Protein AF-A0A1V5X7K7-F1 (afdb_monomer_lite)

Sequence (269 aa):
MFRKKSALVSVLIILVFAMSTMAVFAEDEKPELIVTLNSDGSSSMMFVAKLDPEEIDSTIAYYNQLFFAENYTVEKSEDGSSMVITNNFPVDKGYNVDLTVLGGGEESFVSFEELFVNRYGFKNTTFNAEERPAGTEYFKITIITPVRASKSNADTQEDGGKKHTWVISSGRKNIMTLSFKTYNMVPLISALFGIVLLAVLIYLIATDKKKNKDYSYVSDESLSEDEEITEEPQDEEIEEMIEQLDFEVDSSNGESDSGDEDEDNQEEE

Radius of gyration: 35.33 Å; chains: 1; bounding box: 87×65×126 Å

Structure (mmCIF, N/CA/C/O backbone):
data_AF-A0A1V5X7K7-F1
#
_entry.id   AF-A0A1V5X7K7-F1
#
loop_
_atom_site.group_PDB
_atom_site.id
_atom_site.type_symbol
_atom_site.label_atom_id
_atom_site.label_alt_id
_atom_site.label_comp_id
_atom_site.label_asym_id
_atom_site.label_entity_id
_atom_site.label_seq_id
_atom_site.pdbx_PDB_ins_code
_atom_site.Cartn_x
_atom_site.Cartn_y
_atom_site.Cartn_z
_atom_site.occupancy
_atom_site.B_iso_or_equiv
_atom_site.auth_seq_id
_atom_site.auth_comp_id
_atom_site.auth_asym_id
_atom_site.auth_atom_id
_atom_site.pdbx_PDB_model_num
ATOM 1 N N . MET A 1 1 ? -43.149 -8.928 50.992 1.00 52.66 1 MET A N 1
ATOM 2 C CA . MET A 1 1 ? -41.892 -9.200 50.250 1.00 52.66 1 MET A CA 1
ATOM 3 C C . MET A 1 1 ? -42.035 -9.205 48.718 1.00 52.66 1 MET A C 1
ATOM 5 O O . MET A 1 1 ? -41.021 -9.126 48.043 1.00 52.66 1 MET A O 1
ATOM 9 N N . PHE A 1 2 ? -43.250 -9.225 48.147 1.00 49.31 2 PHE A N 1
ATOM 10 C CA . PHE A 1 2 ? -43.460 -9.328 46.689 1.00 49.31 2 PHE A CA 1
ATOM 11 C C . PHE A 1 2 ? -43.331 -8.020 45.880 1.00 49.31 2 PHE A C 1
ATOM 13 O O . PHE A 1 2 ? -43.144 -8.076 44.673 1.00 49.31 2 PHE A O 1
ATOM 20 N N . ARG A 1 3 ? -43.352 -6.837 46.512 1.00 48.34 3 ARG A N 1
ATOM 21 C CA . ARG A 1 3 ? -43.307 -5.544 45.792 1.00 48.34 3 ARG A CA 1
ATOM 22 C C . ARG A 1 3 ? -41.915 -5.111 45.305 1.00 48.34 3 ARG A C 1
ATOM 24 O O . ARG A 1 3 ? -41.829 -4.268 44.428 1.00 48.34 3 ARG A O 1
ATOM 31 N N . LYS A 1 4 ? -40.828 -5.688 45.834 1.00 48.62 4 LYS A N 1
ATOM 32 C CA . LYS A 1 4 ? -39.454 -5.356 45.397 1.00 48.62 4 LYS A CA 1
ATOM 33 C C . LYS A 1 4 ? -38.987 -6.172 44.185 1.00 48.62 4 LYS A C 1
ATOM 35 O O . LYS A 1 4 ? -38.052 -5.760 43.514 1.00 48.62 4 LYS A O 1
ATOM 40 N N . LYS A 1 5 ? -39.643 -7.302 43.886 1.00 51.00 5 LYS A N 1
ATOM 41 C CA . LYS A 1 5 ? -39.272 -8.163 42.753 1.00 51.00 5 LYS A CA 1
ATOM 42 C C . LYS A 1 5 ? -39.858 -7.697 41.412 1.00 51.00 5 LYS A C 1
ATOM 44 O O . LYS A 1 5 ? -39.261 -7.996 40.390 1.00 51.00 5 LYS A O 1
ATOM 49 N N . SER A 1 6 ? -40.957 -6.929 41.392 1.00 54.22 6 SER A N 1
ATOM 50 C CA . SER A 1 6 ? -41.532 -6.443 40.121 1.00 54.22 6 SER A CA 1
ATOM 51 C C . SER A 1 6 ? -40.767 -5.256 39.527 1.00 54.22 6 SER A C 1
ATOM 53 O O . SER A 1 6 ? -40.648 -5.165 38.313 1.00 54.22 6 SER A O 1
ATOM 55 N N . ALA A 1 7 ? -40.187 -4.386 40.363 1.00 56.16 7 ALA A N 1
ATOM 56 C CA . ALA A 1 7 ? -39.395 -3.248 39.891 1.00 56.16 7 ALA A CA 1
ATOM 57 C C . ALA A 1 7 ? -38.127 -3.694 39.145 1.00 56.16 7 ALA A C 1
ATOM 59 O O . ALA A 1 7 ? -37.775 -3.116 38.125 1.00 56.16 7 ALA A O 1
ATOM 60 N N . LEU A 1 8 ? -37.486 -4.768 39.614 1.00 54.16 8 LEU A N 1
ATOM 61 C CA . LEU A 1 8 ? -36.267 -5.299 39.003 1.00 54.16 8 LEU A CA 1
ATOM 62 C C . LEU A 1 8 ? -36.549 -5.945 37.635 1.00 54.16 8 LEU A C 1
ATOM 64 O O . LEU A 1 8 ? -35.746 -5.812 36.721 1.00 54.16 8 LEU A O 1
ATOM 68 N N . VAL A 1 9 ? -37.726 -6.559 37.466 1.00 61.69 9 VAL A N 1
ATOM 69 C CA . VAL A 1 9 ? -38.169 -7.131 36.182 1.00 61.69 9 VAL A CA 1
ATOM 70 C C . VAL A 1 9 ? -38.563 -6.036 35.183 1.00 61.69 9 VAL A C 1
ATOM 72 O O . VAL A 1 9 ? -38.197 -6.132 34.018 1.00 61.69 9 VAL A O 1
ATOM 75 N N . SER A 1 10 ? -39.233 -4.960 35.615 1.00 56.78 10 SER A N 1
ATOM 76 C CA . SER A 1 10 ? -39.553 -3.833 34.721 1.00 56.78 10 SER A CA 1
ATOM 77 C C . SER A 1 10 ? -38.314 -3.058 34.267 1.00 56.78 10 SER A C 1
ATOM 79 O O . SER A 1 10 ? -38.261 -2.660 33.109 1.00 56.78 10 SER A O 1
ATOM 81 N N . VAL A 1 11 ? -37.305 -2.886 35.130 1.00 58.41 11 VAL A N 1
ATOM 82 C CA . VAL A 1 11 ? -36.024 -2.280 34.724 1.00 58.41 11 VAL A CA 1
ATOM 83 C C . VAL A 1 11 ? -35.307 -3.174 33.714 1.00 58.41 11 VAL A C 1
ATOM 85 O O . VAL A 1 11 ? -34.831 -2.666 32.708 1.00 58.41 11 VAL A O 1
ATOM 88 N N . LEU A 1 12 ? -35.305 -4.497 33.916 1.00 52.91 12 LEU A N 1
ATOM 89 C CA . LEU A 1 12 ? -34.689 -5.432 32.973 1.00 52.91 12 LEU A CA 1
ATOM 90 C C . LEU A 1 12 ? -35.383 -5.413 31.599 1.00 52.91 12 LEU A C 1
ATOM 92 O O . LEU A 1 12 ? -34.708 -5.424 30.579 1.00 52.91 12 LEU A O 1
ATOM 96 N N . ILE A 1 13 ? -36.718 -5.327 31.560 1.00 59.66 13 ILE A N 1
ATOM 97 C CA . ILE A 1 13 ? -37.481 -5.262 30.301 1.00 59.66 13 ILE A CA 1
ATOM 98 C C . ILE A 1 13 ? -37.230 -3.939 29.571 1.00 59.66 13 ILE A C 1
ATOM 100 O O . ILE A 1 13 ? -37.069 -3.956 28.357 1.00 59.66 13 ILE A O 1
ATOM 104 N N . ILE A 1 14 ? -37.135 -2.812 30.285 1.00 55.91 14 ILE A N 1
ATOM 105 C CA . ILE A 1 14 ? -36.796 -1.513 29.679 1.00 55.91 14 ILE A CA 1
ATOM 106 C C . ILE A 1 14 ? -35.350 -1.511 29.159 1.00 55.91 14 ILE A C 1
ATOM 108 O O . ILE A 1 14 ? -35.091 -0.933 28.112 1.00 55.91 14 ILE A O 1
ATOM 112 N N . LEU A 1 15 ? -34.426 -2.202 29.834 1.00 51.84 15 LEU A N 1
ATOM 113 C CA . LEU A 1 15 ? -33.019 -2.297 29.429 1.00 51.84 15 LEU A CA 1
ATOM 114 C C . LEU A 1 15 ? -32.833 -3.214 28.206 1.00 51.84 15 LEU A C 1
ATOM 116 O O . LEU A 1 15 ? -32.073 -2.882 27.302 1.00 51.84 15 LEU A O 1
ATOM 120 N N . VAL A 1 16 ? -33.603 -4.305 28.122 1.00 53.66 16 VAL A N 1
ATOM 121 C CA . VAL A 1 16 ? -33.667 -5.161 26.924 1.00 53.66 16 VAL A CA 1
ATOM 122 C C . VAL A 1 16 ? -34.351 -4.432 25.762 1.00 53.66 16 VAL A C 1
ATOM 124 O O . VAL A 1 16 ? -33.894 -4.547 24.628 1.00 53.66 16 VAL A O 1
ATOM 127 N N . PHE A 1 17 ? -35.386 -3.621 26.022 1.00 51.03 17 PHE A N 1
ATOM 128 C CA . PHE A 1 17 ? -36.026 -2.825 24.970 1.00 51.03 17 PHE A CA 1
ATOM 129 C C . PHE A 1 17 ? -35.117 -1.695 24.464 1.00 51.03 17 PHE A C 1
ATOM 131 O O . PHE A 1 17 ? -35.021 -1.508 23.255 1.00 51.03 17 PHE A O 1
ATOM 138 N N . ALA A 1 18 ? -34.383 -1.017 25.356 1.00 47.44 18 ALA A N 1
ATOM 139 C CA . ALA A 1 18 ? -33.429 0.037 25.001 1.00 47.44 18 ALA A CA 1
ATOM 140 C C . ALA A 1 18 ? -32.250 -0.484 24.160 1.00 47.44 18 ALA A C 1
ATOM 142 O O . ALA A 1 18 ? -31.812 0.211 23.248 1.00 47.44 18 ALA A O 1
ATOM 143 N N . MET A 1 19 ? -31.795 -1.722 24.396 1.00 47.91 19 MET A N 1
ATOM 144 C CA . MET A 1 19 ? -30.786 -2.368 23.544 1.00 47.91 19 MET A CA 1
ATOM 145 C C . MET A 1 19 ? -31.354 -2.910 22.222 1.00 47.91 19 MET A C 1
ATOM 147 O O . MET A 1 19 ? -30.598 -3.125 21.282 1.00 47.91 19 MET A O 1
ATOM 151 N N . SER A 1 20 ? -32.673 -3.109 22.112 1.00 41.31 20 SER A N 1
ATOM 152 C CA . SER A 1 20 ? -33.310 -3.610 20.880 1.00 41.31 20 SER A CA 1
ATOM 153 C C . SER A 1 20 ? -33.739 -2.518 19.890 1.00 41.31 20 SER A C 1
ATOM 155 O O . SER A 1 20 ? -34.038 -2.829 18.741 1.00 41.31 20 SER A O 1
ATOM 157 N N . THR A 1 21 ? -33.768 -1.243 20.303 1.00 41.53 21 THR A N 1
ATOM 158 C CA . THR A 1 21 ? -34.260 -0.127 19.467 1.00 41.53 21 THR A CA 1
ATOM 159 C C . THR A 1 21 ? -33.184 0.840 18.966 1.00 41.53 21 THR A C 1
ATOM 161 O O . THR A 1 21 ? -33.529 1.820 18.315 1.00 41.53 21 THR A O 1
ATOM 164 N N . MET A 1 22 ? -31.895 0.569 19.191 1.00 42.38 22 MET A N 1
ATOM 165 C CA . MET A 1 22 ? -30.797 1.325 18.558 1.00 42.38 22 MET A CA 1
ATOM 166 C C . MET A 1 22 ? -30.332 0.724 17.221 1.00 42.38 22 MET A C 1
ATOM 168 O O . MET A 1 22 ? -29.218 0.959 16.780 1.00 42.38 22 MET A O 1
ATOM 172 N N . ALA A 1 23 ? -31.205 0.000 16.519 1.00 39.41 23 ALA A N 1
ATOM 173 C CA . ALA A 1 23 ? -31.039 -0.239 15.086 1.00 39.41 23 ALA A CA 1
ATOM 174 C C . ALA A 1 23 ? -31.649 0.939 14.303 1.00 39.41 23 ALA A C 1
ATOM 176 O O . ALA A 1 23 ? -32.618 0.788 13.557 1.00 39.41 23 ALA A O 1
ATOM 177 N N . VAL A 1 24 ? -31.129 2.146 14.537 1.00 39.16 24 VAL A N 1
ATOM 178 C CA . VAL A 1 24 ? -31.356 3.274 13.631 1.00 39.16 24 VAL A CA 1
ATOM 179 C C . VAL A 1 24 ? -30.349 3.098 12.507 1.00 39.16 24 VAL A C 1
ATOM 181 O O . VAL A 1 24 ? -29.149 3.182 12.729 1.00 39.16 24 VAL A O 1
ATOM 184 N N . PHE A 1 25 ? -30.863 2.790 11.319 1.00 41.12 25 PHE A N 1
ATOM 185 C CA . PHE A 1 25 ? -30.122 2.678 10.069 1.00 41.12 25 PHE A CA 1
ATOM 186 C C . PHE A 1 25 ? -29.412 4.003 9.742 1.00 41.12 25 PHE A C 1
ATOM 188 O O . PHE A 1 25 ? -29.930 4.830 8.995 1.00 41.12 25 PHE A O 1
ATOM 195 N N . ALA A 1 26 ? -28.230 4.211 10.309 1.00 39.28 26 ALA A N 1
ATOM 196 C CA . ALA A 1 26 ? -27.148 4.838 9.575 1.00 39.28 26 ALA A CA 1
ATOM 197 C C . ALA A 1 26 ? -26.496 3.721 8.753 1.00 39.28 26 ALA A C 1
ATOM 199 O O . ALA A 1 26 ? -26.334 2.610 9.260 1.00 39.28 26 ALA A O 1
ATOM 200 N N . GLU A 1 27 ? -26.162 3.973 7.487 1.00 46.59 27 GLU A N 1
ATOM 201 C CA . GLU A 1 27 ? -25.153 3.148 6.823 1.00 46.59 27 GLU A CA 1
ATOM 202 C C . GLU A 1 27 ? -23.922 3.174 7.727 1.00 46.59 27 GLU A C 1
ATOM 204 O O . GLU A 1 27 ? -23.306 4.217 7.951 1.00 46.59 27 GLU A O 1
ATOM 209 N N . ASP A 1 28 ? -23.686 2.041 8.376 1.00 58.09 28 ASP A N 1
ATOM 210 C CA . ASP A 1 28 ? -22.674 1.882 9.399 1.00 58.09 28 ASP A CA 1
ATOM 211 C C . ASP A 1 28 ? -21.336 1.804 8.665 1.00 58.09 28 ASP A C 1
ATOM 213 O O . ASP A 1 28 ? -20.884 0.722 8.279 1.00 58.09 28 ASP A O 1
ATOM 217 N N . GLU A 1 29 ? -20.793 2.979 8.338 1.00 74.56 29 GLU A N 1
ATOM 218 C CA . GLU A 1 29 ? -19.510 3.142 7.662 1.00 74.56 29 GLU A CA 1
ATOM 219 C C . GLU A 1 29 ? -18.454 2.393 8.466 1.00 74.56 29 GLU A C 1
ATOM 221 O O . GLU A 1 29 ? -18.061 2.789 9.565 1.00 74.56 29 GLU A O 1
ATOM 226 N N . LYS A 1 30 ? -18.050 1.242 7.926 1.00 86.69 30 LYS A N 1
ATOM 227 C CA . LYS A 1 30 ? -17.056 0.385 8.555 1.00 86.69 30 LYS A CA 1
ATOM 228 C C . LYS A 1 30 ? -15.714 1.104 8.585 1.00 86.69 30 LYS A C 1
ATOM 230 O O . LYS A 1 30 ? -15.438 1.882 7.671 1.00 86.69 30 LYS A O 1
ATOM 235 N N . PRO A 1 31 ? -14.872 0.822 9.592 1.00 90.69 31 PRO A N 1
ATOM 236 C CA . PRO A 1 31 ? -13.541 1.395 9.637 1.00 90.69 31 PRO A CA 1
ATOM 237 C C . PRO A 1 31 ? -12.791 1.152 8.326 1.00 90.69 31 PRO A C 1
ATOM 239 O O . PRO A 1 31 ? -12.925 0.090 7.707 1.00 90.69 31 PRO A O 1
ATOM 242 N N . GLU A 1 32 ? -11.997 2.126 7.910 1.00 93.38 32 GLU A N 1
ATOM 243 C CA . GLU A 1 32 ? -11.207 2.046 6.689 1.00 93.38 32 GLU A CA 1
ATOM 244 C C . GLU A 1 32 ? -9.750 2.381 6.988 1.00 93.38 32 GLU A C 1
ATOM 246 O O . GLU A 1 32 ? -9.441 3.392 7.615 1.00 93.38 32 GLU A O 1
ATOM 251 N N . LEU A 1 33 ? -8.847 1.524 6.521 1.00 93.75 33 LEU A N 1
ATOM 252 C CA . LEU A 1 33 ? -7.421 1.791 6.466 1.00 93.75 33 LEU A CA 1
ATOM 253 C C . LEU A 1 33 ? -7.041 2.151 5.033 1.00 93.75 33 LEU A C 1
ATOM 255 O O . LEU A 1 33 ? -7.191 1.333 4.132 1.00 93.75 33 LEU A O 1
ATOM 259 N N . ILE A 1 34 ? -6.487 3.337 4.834 1.00 95.44 34 ILE A N 1
ATOM 260 C CA . ILE A 1 34 ? -5.986 3.818 3.552 1.00 95.44 34 ILE A CA 1
ATOM 261 C C . ILE A 1 34 ? -4.467 3.913 3.644 1.00 95.44 34 ILE A C 1
ATOM 263 O O . ILE A 1 34 ? -3.931 4.634 4.482 1.00 95.44 34 ILE A O 1
ATOM 267 N N . VAL A 1 35 ? -3.767 3.206 2.765 1.00 94.75 35 VAL A N 1
ATOM 268 C CA . VAL A 1 35 ? -2.311 3.269 2.629 1.00 94.75 35 VAL A CA 1
ATOM 269 C C . VAL A 1 35 ? -1.969 3.829 1.259 1.00 94.75 35 VAL A C 1
ATOM 271 O O . VAL A 1 35 ? -2.413 3.301 0.243 1.00 94.75 35 VAL A O 1
ATOM 274 N N . THR A 1 36 ? -1.160 4.881 1.214 1.00 95.69 36 THR A N 1
ATOM 275 C CA . THR A 1 36 ? -0.667 5.469 -0.034 1.00 95.69 36 THR A CA 1
ATOM 276 C C . THR A 1 36 ? 0.817 5.186 -0.180 1.00 95.69 36 THR A C 1
ATOM 278 O O . THR A 1 36 ? 1.611 5.516 0.696 1.00 95.69 36 THR A O 1
ATOM 281 N N . LEU A 1 37 ? 1.191 4.569 -1.295 1.00 94.44 37 LEU A N 1
ATOM 282 C CA . LEU A 1 37 ? 2.570 4.289 -1.672 1.00 94.44 37 LEU A CA 1
ATOM 283 C C . LEU A 1 37 ? 3.023 5.359 -2.673 1.00 94.44 37 LEU A C 1
ATOM 285 O O . LEU A 1 37 ? 2.481 5.463 -3.777 1.00 94.44 37 LEU A O 1
ATOM 289 N N . ASN A 1 38 ? 4.008 6.167 -2.293 1.00 92.50 38 ASN A N 1
ATOM 290 C CA . ASN A 1 38 ? 4.463 7.312 -3.081 1.00 92.50 38 ASN A CA 1
ATOM 291 C C . ASN A 1 38 ? 5.601 6.934 -4.030 1.00 92.50 38 ASN A C 1
ATOM 293 O O . ASN A 1 38 ? 6.428 6.091 -3.719 1.00 92.50 38 ASN A O 1
ATOM 297 N N . SER A 1 39 ? 5.724 7.607 -5.174 1.00 88.81 39 SER A N 1
ATOM 298 C CA . SER A 1 39 ? 6.752 7.279 -6.180 1.00 88.81 39 SER A CA 1
ATOM 299 C C . SER A 1 39 ? 8.203 7.400 -5.697 1.00 88.81 39 SER A C 1
ATOM 301 O O . SER A 1 39 ? 9.100 6.874 -6.352 1.00 88.81 39 SER A O 1
ATOM 303 N N . ASP A 1 40 ? 8.442 8.118 -4.599 1.00 86.62 40 ASP A N 1
ATOM 304 C CA . ASP A 1 40 ? 9.761 8.289 -3.984 1.00 86.62 40 ASP A CA 1
ATOM 305 C C . ASP A 1 40 ? 10.161 7.130 -3.055 1.00 86.62 40 ASP A C 1
ATOM 307 O O . ASP A 1 40 ? 11.284 7.124 -2.563 1.00 86.62 40 ASP A O 1
ATOM 311 N N . GLY A 1 41 ? 9.279 6.146 -2.843 1.00 85.19 41 GLY A N 1
ATOM 312 C CA . GLY A 1 41 ? 9.510 5.007 -1.956 1.00 85.19 41 GLY A CA 1
ATOM 313 C C . GLY A 1 41 ? 9.002 5.200 -0.527 1.00 85.19 41 GLY A C 1
ATOM 314 O O . GLY A 1 41 ? 9.136 4.276 0.270 1.00 85.19 41 GLY A O 1
ATOM 315 N N . SER A 1 42 ? 8.418 6.356 -0.194 1.00 90.56 42 SER A N 1
ATOM 316 C CA . SER A 1 42 ? 7.732 6.567 1.087 1.00 90.56 42 SER A CA 1
ATOM 317 C C . SER A 1 42 ? 6.328 5.954 1.080 1.00 90.56 42 SER A C 1
ATOM 319 O O . SER A 1 42 ? 5.735 5.714 0.020 1.00 90.56 42 SER A O 1
ATOM 321 N N . SER A 1 43 ? 5.762 5.729 2.265 1.00 92.50 43 SER A N 1
ATOM 322 C CA . SER A 1 43 ? 4.344 5.396 2.408 1.00 92.50 43 SER A CA 1
ATOM 323 C C . SER A 1 43 ? 3.668 6.252 3.470 1.00 92.50 43 SER A C 1
ATOM 325 O O . SER A 1 43 ? 4.289 6.691 4.433 1.00 92.50 43 SER A O 1
ATOM 327 N N . SER A 1 44 ? 2.379 6.509 3.295 1.00 92.81 44 SER A N 1
ATOM 328 C CA . SER A 1 44 ? 1.537 7.123 4.316 1.00 92.81 44 SER A CA 1
ATOM 329 C C . SER A 1 44 ? 0.355 6.222 4.620 1.00 92.81 44 SER A C 1
ATOM 331 O O . SER A 1 44 ? -0.119 5.474 3.765 1.00 92.81 44 SER A O 1
ATOM 333 N N . MET A 1 45 ? -0.105 6.279 5.860 1.00 93.81 45 MET A N 1
ATOM 334 C CA . MET A 1 45 ? -1.209 5.487 6.368 1.00 93.81 45 MET A CA 1
ATOM 335 C C . MET A 1 45 ? -2.215 6.413 7.041 1.00 93.81 45 MET A C 1
ATOM 337 O O . MET A 1 45 ? -1.834 7.338 7.758 1.00 93.81 45 MET A O 1
ATOM 341 N N . MET A 1 46 ? -3.493 6.162 6.788 1.00 94.62 46 MET A N 1
ATOM 342 C CA . MET A 1 46 ? -4.618 6.851 7.395 1.00 94.62 46 MET A CA 1
ATOM 343 C C . MET A 1 46 ? -5.695 5.828 7.733 1.00 94.62 46 MET A C 1
ATOM 345 O O . MET A 1 46 ? -6.269 5.206 6.846 1.00 94.62 46 MET A O 1
ATOM 349 N N . PHE A 1 47 ? -5.979 5.658 9.013 1.00 93.94 47 PHE A N 1
ATOM 350 C CA . PHE A 1 47 ? -7.093 4.866 9.499 1.00 93.94 47 PHE A CA 1
ATOM 351 C C . PHE A 1 47 ? -8.225 5.789 9.938 1.00 93.94 47 PHE A C 1
ATOM 353 O O . PHE A 1 47 ? -7.999 6.724 10.706 1.00 93.94 47 PHE A O 1
ATOM 360 N N . VAL A 1 48 ? -9.435 5.516 9.466 1.00 92.69 48 VAL A N 1
ATOM 361 C CA . VAL A 1 48 ? -10.643 6.277 9.778 1.00 92.69 48 VAL A CA 1
ATOM 362 C C . VAL A 1 48 ? -11.653 5.338 10.419 1.00 92.69 48 VAL A C 1
ATOM 364 O O . VAL A 1 48 ? -11.998 4.301 9.853 1.00 92.69 48 VAL A O 1
ATOM 367 N N . ALA A 1 49 ? -12.138 5.705 11.602 1.00 91.75 49 ALA A N 1
ATOM 368 C CA . ALA A 1 49 ? -13.194 4.980 12.294 1.00 91.75 49 ALA A CA 1
ATOM 369 C C . ALA A 1 49 ? -14.248 5.953 12.811 1.00 91.75 49 ALA A C 1
ATOM 371 O O . ALA A 1 49 ? -13.940 6.875 13.569 1.00 91.75 49 ALA A O 1
ATOM 372 N N . LYS A 1 50 ? -15.501 5.716 12.429 1.00 90.56 50 LYS A N 1
ATOM 373 C CA . LYS A 1 50 ? -16.651 6.418 12.988 1.00 90.56 50 LYS A CA 1
ATOM 374 C C . LYS A 1 50 ? -16.862 5.961 14.426 1.00 90.56 50 LYS A C 1
ATOM 376 O O . LYS A 1 50 ? -16.845 4.760 14.694 1.00 90.56 50 LYS A O 1
ATOM 381 N N . LEU A 1 51 ? -17.022 6.908 15.343 1.00 87.81 51 LEU A N 1
ATOM 382 C CA . LEU A 1 51 ? -17.188 6.623 16.766 1.00 87.81 51 LEU A CA 1
ATOM 383 C C . LEU A 1 51 ? -18.399 7.363 17.315 1.00 87.81 51 LEU A C 1
ATOM 385 O O . LEU A 1 51 ? -18.793 8.412 16.802 1.00 87.81 51 LEU A O 1
ATOM 389 N N . ASP A 1 52 ? -18.949 6.838 18.405 1.00 87.12 52 ASP A N 1
ATOM 390 C CA . ASP A 1 52 ? -19.998 7.534 19.129 1.00 87.12 52 ASP A CA 1
ATOM 391 C C . ASP A 1 52 ? -19.463 8.871 19.679 1.00 87.12 52 ASP A C 1
ATOM 393 O O . ASP A 1 52 ? -18.380 8.910 20.279 1.00 87.12 52 ASP A O 1
ATOM 397 N N . PRO A 1 53 ? -20.208 9.985 19.527 1.00 84.38 53 PRO A N 1
ATOM 398 C CA . PRO A 1 53 ? -19.753 11.304 19.971 1.00 84.38 53 PRO A CA 1
ATOM 399 C C . PRO A 1 53 ? -19.426 11.385 21.467 1.00 84.38 53 PRO A C 1
ATOM 401 O O . PRO A 1 53 ? -18.656 12.249 21.881 1.00 84.38 53 PRO A O 1
ATOM 404 N N . GLU A 1 54 ? -20.013 10.505 22.280 1.00 86.75 54 GLU A N 1
ATOM 405 C CA . GLU A 1 54 ? -19.765 10.428 23.723 1.00 86.75 54 GLU A CA 1
ATOM 406 C C . GLU A 1 54 ? -18.433 9.732 24.060 1.00 86.75 54 GLU A C 1
ATOM 408 O O . GLU A 1 54 ? -17.853 9.992 25.115 1.00 86.75 54 GLU A O 1
ATOM 413 N N . GLU A 1 55 ? -17.920 8.885 23.163 1.00 88.38 55 GLU A N 1
ATOM 414 C CA . GLU A 1 55 ? -16.736 8.041 23.388 1.00 88.38 55 GLU A CA 1
ATOM 415 C C . GLU A 1 55 ? -15.511 8.476 22.572 1.00 88.38 55 GLU A C 1
ATOM 417 O O . GLU A 1 55 ? -14.390 8.032 22.827 1.00 88.38 55 GLU A O 1
ATOM 422 N N . ILE A 1 56 ? -15.691 9.353 21.586 1.00 89.75 56 ILE A N 1
ATOM 423 C CA . ILE A 1 56 ? -14.617 9.743 20.669 1.00 89.75 56 ILE A CA 1
ATOM 424 C C . ILE A 1 56 ? -13.421 10.389 21.386 1.00 89.75 56 ILE A C 1
ATOM 426 O O . ILE A 1 56 ? -12.279 10.036 21.106 1.00 89.75 56 ILE A O 1
ATOM 430 N N . ASP A 1 57 ? -13.652 11.280 22.357 1.00 91.69 57 ASP A N 1
ATOM 431 C CA . ASP A 1 57 ? -12.562 11.987 23.045 1.00 91.69 57 ASP A CA 1
ATOM 432 C C . ASP A 1 57 ? -11.775 11.050 23.975 1.00 91.69 57 ASP A C 1
ATOM 434 O O . ASP A 1 57 ? -10.547 11.137 24.062 1.00 91.69 57 ASP A O 1
ATOM 438 N N . SER A 1 58 ? -12.461 10.118 24.647 1.00 91.50 58 SER A N 1
ATOM 439 C CA . SER A 1 58 ? -11.807 9.113 25.493 1.00 91.50 58 SER A CA 1
ATOM 440 C C . SER A 1 58 ? -11.030 8.092 24.657 1.00 91.50 58 SER A C 1
ATOM 442 O O . SER A 1 58 ? -9.920 7.713 25.035 1.00 91.50 58 SER A O 1
ATOM 444 N N . THR A 1 59 ? -11.560 7.709 23.494 1.00 89.94 59 THR A N 1
ATOM 445 C CA . THR A 1 59 ? -10.904 6.794 22.550 1.00 89.94 59 THR A CA 1
ATOM 446 C C . THR A 1 59 ? -9.658 7.425 21.927 1.00 89.94 59 THR A C 1
ATOM 448 O O . THR A 1 59 ? -8.593 6.807 21.919 1.00 89.94 59 THR A O 1
ATOM 451 N N . ILE A 1 60 ? -9.740 8.687 21.494 1.00 92.06 60 ILE A N 1
ATOM 452 C CA . ILE A 1 60 ? -8.586 9.454 20.998 1.00 92.06 60 ILE A CA 1
ATOM 453 C C . ILE A 1 60 ? -7.501 9.558 22.073 1.00 92.06 60 ILE A C 1
ATOM 455 O O . ILE A 1 60 ? -6.320 9.367 21.780 1.00 92.06 60 ILE A O 1
ATOM 459 N N . ALA A 1 61 ? -7.874 9.843 23.325 1.00 90.94 61 ALA A N 1
ATOM 460 C CA . ALA A 1 61 ? -6.915 9.916 24.424 1.00 90.94 61 ALA A CA 1
ATOM 461 C C . ALA A 1 61 ? -6.218 8.568 24.675 1.00 90.94 61 ALA A C 1
ATOM 463 O O . ALA A 1 61 ? -5.012 8.540 24.922 1.00 90.94 61 ALA A O 1
ATOM 464 N N . TYR A 1 62 ? -6.956 7.458 24.577 1.00 90.06 62 TYR A N 1
ATOM 465 C CA . TYR A 1 62 ? -6.403 6.110 24.697 1.00 90.06 62 TYR A CA 1
ATOM 466 C C . TYR A 1 62 ? -5.386 5.801 23.587 1.00 90.06 62 TYR A C 1
ATOM 468 O O . TYR A 1 62 ? -4.254 5.422 23.887 1.00 90.06 62 TYR A O 1
ATOM 476 N N . TYR A 1 63 ? -5.740 6.019 22.317 1.00 89.31 63 TYR A N 1
ATOM 477 C CA . TYR A 1 63 ? -4.833 5.741 21.197 1.00 89.31 63 TYR A CA 1
ATOM 478 C C . TYR A 1 63 ? -3.621 6.679 21.158 1.00 89.31 63 TYR A C 1
ATOM 480 O O . TYR A 1 63 ? -2.521 6.234 20.838 1.00 89.31 63 TYR A O 1
ATOM 488 N N . ASN A 1 64 ? -3.775 7.942 21.566 1.00 89.50 64 ASN A N 1
ATOM 489 C CA . ASN A 1 64 ? -2.637 8.849 21.740 1.00 89.50 64 ASN A CA 1
ATOM 490 C C . ASN A 1 64 ? -1.638 8.341 22.790 1.00 89.50 64 ASN A C 1
ATOM 492 O O . ASN A 1 64 ? -0.434 8.522 22.627 1.00 89.50 64 ASN A O 1
ATOM 496 N N . GLN A 1 65 ? -2.109 7.699 23.866 1.00 87.69 65 GLN A N 1
ATOM 497 C CA . GLN A 1 65 ? -1.216 7.074 24.847 1.00 87.69 65 GLN A CA 1
ATOM 498 C C . GLN A 1 65 ? -0.549 5.818 24.289 1.00 87.69 65 GLN A C 1
ATOM 500 O O . GLN A 1 65 ? 0.635 5.603 24.541 1.00 87.69 65 GLN A O 1
ATOM 505 N N . LEU A 1 66 ? -1.298 5.007 23.537 1.00 86.25 66 LEU A N 1
ATOM 506 C CA . LEU A 1 66 ? -0.792 3.771 22.947 1.00 86.25 66 LEU A CA 1
ATOM 507 C C . LEU A 1 66 ? 0.338 4.041 21.945 1.00 86.25 66 LEU A C 1
ATOM 509 O O . LEU A 1 66 ? 1.374 3.388 22.010 1.00 86.25 66 LEU A O 1
ATOM 513 N N . PHE A 1 67 ? 0.166 5.035 21.070 1.00 85.88 67 PHE A N 1
ATOM 514 C CA . PHE A 1 67 ? 1.107 5.318 19.983 1.00 85.88 67 PHE A CA 1
ATOM 515 C C . PHE A 1 67 ? 2.073 6.478 20.248 1.00 85.88 67 PHE A C 1
ATOM 517 O O . PHE A 1 67 ? 2.772 6.918 19.335 1.00 85.88 67 PHE A O 1
ATOM 524 N N . PHE A 1 68 ? 2.161 6.961 21.491 1.00 74.19 68 PHE A N 1
ATOM 525 C CA . PHE A 1 68 ? 3.000 8.110 21.859 1.00 74.19 68 PHE A CA 1
ATOM 526 C C . PHE A 1 68 ? 4.470 7.976 21.405 1.00 74.19 68 PHE A C 1
ATOM 528 O O . PHE A 1 68 ? 5.138 8.977 21.156 1.00 74.19 68 PHE A O 1
ATOM 535 N N . ALA A 1 69 ? 4.982 6.747 21.288 1.00 70.06 69 ALA A N 1
ATOM 536 C CA . ALA A 1 69 ? 6.360 6.461 20.893 1.00 70.06 69 ALA A CA 1
ATOM 537 C C . ALA A 1 69 ? 6.556 6.168 19.388 1.00 70.06 69 ALA A C 1
ATOM 539 O O . ALA A 1 69 ? 7.696 6.011 18.956 1.00 70.06 69 ALA A O 1
ATOM 540 N N . GLU A 1 70 ? 5.484 6.084 18.593 1.00 74.31 70 GLU A N 1
ATOM 541 C CA . GLU A 1 70 ? 5.507 5.464 17.254 1.00 74.31 70 GLU A CA 1
ATOM 542 C C . GLU A 1 70 ? 5.206 6.441 16.096 1.00 74.31 70 GLU A C 1
ATOM 544 O O . GLU A 1 70 ? 4.932 6.022 14.974 1.00 74.31 70 GLU A O 1
ATOM 549 N N . ASN A 1 71 ? 5.317 7.755 16.341 1.00 81.75 71 ASN A N 1
ATOM 550 C CA . ASN A 1 71 ? 5.095 8.842 15.364 1.00 81.75 71 ASN A CA 1
ATOM 551 C C . ASN A 1 71 ? 3.690 8.892 14.737 1.00 81.75 71 ASN A C 1
ATOM 553 O O . ASN A 1 71 ? 3.481 9.566 13.728 1.00 81.75 71 ASN A O 1
ATOM 557 N N . TYR A 1 72 ? 2.715 8.231 15.350 1.00 89.44 72 TYR A N 1
ATOM 558 C CA . TYR A 1 72 ? 1.325 8.356 14.946 1.00 89.44 72 TYR A CA 1
ATOM 559 C C . TYR A 1 72 ? 0.726 9.680 15.402 1.00 89.44 72 TYR A C 1
ATOM 561 O O . TYR A 1 72 ? 0.993 10.162 16.503 1.00 89.44 72 TYR A O 1
ATOM 569 N N . THR A 1 73 ? -0.149 10.227 14.569 1.00 92.38 73 THR A N 1
ATOM 570 C CA . THR A 1 73 ? -1.011 11.357 14.914 1.00 92.38 73 THR A CA 1
ATOM 571 C C . THR A 1 73 ? -2.444 10.856 15.017 1.00 92.38 73 THR A C 1
ATOM 573 O O . THR A 1 73 ? -2.949 10.257 14.069 1.00 92.38 73 THR A O 1
ATOM 576 N N . VAL A 1 74 ? -3.089 11.064 16.167 1.00 92.69 74 VAL A N 1
ATOM 577 C CA . VAL A 1 74 ? -4.473 10.639 16.422 1.00 92.69 74 VAL A CA 1
ATOM 578 C C . VAL A 1 74 ? -5.334 11.867 16.676 1.00 92.69 74 VAL A C 1
ATOM 580 O O . VAL A 1 74 ? -5.165 12.560 17.683 1.00 92.69 74 VAL A O 1
ATOM 583 N N . GLU A 1 75 ? -6.276 12.115 15.775 1.00 93.50 75 GLU A N 1
ATOM 584 C CA . GLU A 1 75 ? -7.098 13.319 15.758 1.00 93.50 75 GLU A CA 1
ATOM 585 C C . GLU A 1 75 ? -8.575 12.989 15.532 1.00 93.50 75 GLU A C 1
ATOM 587 O O . GLU A 1 75 ? -8.961 11.882 15.152 1.00 93.50 75 GLU A O 1
ATOM 592 N N . LYS A 1 76 ? -9.420 13.980 15.798 1.00 93.00 76 LYS A N 1
ATOM 593 C CA . LYS A 1 76 ? -10.839 13.962 15.458 1.00 93.00 76 LYS A CA 1
ATOM 594 C C . LYS A 1 76 ? -10.995 14.564 14.059 1.00 93.00 76 LYS A C 1
ATOM 596 O O . LYS A 1 76 ? -10.359 15.573 13.761 1.00 93.00 76 LYS A O 1
ATOM 601 N N . SER A 1 77 ? -11.830 13.963 13.218 1.00 91.31 77 SER A N 1
ATOM 602 C CA . SER A 1 77 ? -12.172 14.501 11.899 1.00 91.31 77 SER A CA 1
ATOM 603 C C . SER A 1 77 ? -12.789 15.901 12.005 1.00 91.31 77 SER A C 1
ATOM 605 O O . SER A 1 77 ? -13.344 16.275 13.039 1.00 91.31 77 SER A O 1
ATOM 607 N N . GLU A 1 78 ? -12.725 16.685 10.926 1.00 87.38 78 GLU A N 1
ATOM 608 C CA . GLU A 1 78 ? -13.223 18.072 10.915 1.00 87.38 78 GLU A CA 1
ATOM 609 C C . GLU A 1 78 ? -14.713 18.192 11.275 1.00 87.38 78 GLU A C 1
ATOM 611 O O . GLU A 1 78 ? -15.134 19.164 11.900 1.00 87.38 78 GLU A O 1
ATOM 616 N N . ASP A 1 79 ? -15.513 17.189 10.910 1.00 84.62 79 ASP A N 1
ATOM 617 C CA . ASP A 1 79 ? -16.944 17.101 11.219 1.00 84.62 79 ASP A CA 1
ATOM 618 C C . ASP A 1 79 ? -17.235 16.596 12.646 1.00 84.62 79 ASP A C 1
ATOM 620 O O . ASP A 1 79 ? -18.383 16.602 13.092 1.00 84.62 79 ASP A O 1
ATOM 624 N N . GLY A 1 80 ? -16.204 16.167 13.377 1.00 83.81 80 GLY A N 1
ATOM 625 C CA . GLY A 1 80 ? -16.293 15.688 14.748 1.00 83.81 80 GLY A CA 1
ATOM 626 C C . GLY A 1 80 ? -16.842 14.274 14.927 1.00 83.81 80 GLY A C 1
ATOM 627 O O . GLY A 1 80 ? -17.010 13.859 16.076 1.00 83.81 80 GLY A O 1
ATOM 628 N N . SER A 1 81 ? -17.133 13.553 13.839 1.00 87.00 81 SER A N 1
ATOM 629 C CA . SER A 1 81 ? -17.856 12.271 13.869 1.00 87.00 81 SER A CA 1
ATOM 630 C C . SER A 1 81 ? -16.954 11.034 13.856 1.00 87.00 81 SER A C 1
ATOM 632 O O . SER A 1 81 ? -17.407 9.925 14.143 1.00 87.00 81 SER A O 1
ATOM 634 N N . SER A 1 82 ? -15.679 11.210 13.511 1.00 91.75 82 SER A N 1
ATOM 635 C CA . SER A 1 82 ? -14.745 10.115 13.276 1.00 91.75 82 SER A CA 1
ATOM 636 C C . SER A 1 82 ? -13.400 10.380 13.938 1.00 91.75 82 SER A C 1
ATOM 638 O O . SER A 1 82 ? -12.951 11.517 14.084 1.00 91.75 82 SER A O 1
ATOM 640 N N . MET A 1 83 ? -12.736 9.307 14.339 1.00 93.38 83 MET A N 1
ATOM 641 C CA . MET A 1 83 ? -11.332 9.327 14.713 1.00 93.38 83 MET A CA 1
ATOM 642 C C . MET A 1 83 ? -10.486 9.036 13.477 1.00 93.38 83 MET A C 1
ATOM 644 O O . MET A 1 83 ? -10.790 8.120 12.710 1.00 93.38 83 MET A O 1
ATOM 648 N N . VAL A 1 84 ? -9.410 9.800 13.319 1.00 94.19 84 VAL A N 1
ATOM 649 C CA . VAL A 1 84 ? -8.433 9.655 12.245 1.00 94.19 84 VAL A CA 1
ATOM 650 C C . VAL A 1 84 ? -7.063 9.405 12.865 1.00 94.19 84 VAL A C 1
ATOM 652 O O . VAL A 1 84 ? -6.579 10.196 13.673 1.00 94.19 84 VAL A O 1
ATOM 655 N N . ILE A 1 85 ? -6.436 8.293 12.494 1.00 94.12 85 ILE A N 1
ATOM 656 C CA . ILE A 1 85 ? -5.076 7.937 12.899 1.00 94.12 85 ILE A CA 1
ATOM 657 C C . ILE A 1 85 ? -4.200 7.993 11.655 1.00 94.12 85 ILE A C 1
ATOM 659 O O . ILE A 1 85 ? -4.504 7.326 10.671 1.00 94.12 85 ILE A O 1
ATOM 663 N N . THR A 1 86 ? -3.117 8.762 11.686 1.00 94.00 86 THR A N 1
ATOM 664 C CA . THR A 1 86 ? -2.191 8.880 10.555 1.00 94.00 86 THR A CA 1
ATOM 665 C C . THR A 1 86 ? -0.759 8.561 10.949 1.00 94.00 86 THR A C 1
ATOM 667 O O . THR A 1 86 ? -0.342 8.811 12.080 1.00 94.00 86 THR A O 1
ATOM 670 N N . ASN A 1 87 ? 0.002 8.019 10.000 1.00 92.38 87 ASN A N 1
ATOM 671 C CA . ASN A 1 87 ? 1.446 7.844 10.111 1.00 92.38 87 ASN A CA 1
ATOM 672 C C . ASN A 1 87 ? 2.106 8.014 8.738 1.00 92.38 87 ASN A C 1
ATOM 674 O O . ASN A 1 87 ? 1.503 7.708 7.708 1.00 92.38 87 ASN A O 1
ATOM 678 N N . ASN A 1 88 ? 3.346 8.495 8.722 1.00 90.81 88 ASN A N 1
ATOM 679 C CA . ASN A 1 88 ? 4.145 8.658 7.513 1.00 90.81 88 ASN A CA 1
ATOM 680 C C . ASN A 1 88 ? 5.469 7.910 7.674 1.00 90.81 88 ASN A C 1
ATOM 682 O O . ASN A 1 88 ? 6.270 8.211 8.560 1.00 90.81 88 ASN A O 1
ATOM 686 N N . PHE A 1 89 ? 5.712 6.962 6.778 1.00 88.75 89 PHE A N 1
ATOM 687 C CA . PHE A 1 89 ? 6.911 6.144 6.743 1.00 88.75 89 PHE A CA 1
ATOM 688 C C . PHE A 1 89 ? 7.907 6.736 5.741 1.00 88.75 89 PHE A C 1
ATOM 690 O O . PHE A 1 89 ? 7.586 6.881 4.556 1.00 88.75 89 PHE A O 1
ATOM 697 N N . PRO A 1 90 ? 9.114 7.102 6.197 1.00 87.06 90 PRO A N 1
ATOM 698 C CA . PRO A 1 90 ? 10.124 7.686 5.330 1.00 87.06 90 PRO A CA 1
ATOM 699 C C . PRO A 1 90 ? 10.711 6.655 4.351 1.00 87.06 90 PRO A C 1
ATOM 701 O O . PRO A 1 90 ? 10.631 5.444 4.554 1.00 87.06 90 PRO A O 1
ATOM 704 N N . VAL A 1 91 ? 11.315 7.167 3.272 1.00 84.31 91 VAL A N 1
ATOM 705 C CA . VAL A 1 91 ? 11.834 6.388 2.130 1.00 84.31 91 VAL A CA 1
ATOM 706 C C . VAL A 1 91 ? 12.856 5.320 2.534 1.00 84.31 91 VAL A C 1
ATOM 708 O O . VAL A 1 91 ? 12.929 4.266 1.909 1.00 84.31 91 VAL A O 1
ATOM 711 N N . ASP A 1 92 ? 13.650 5.566 3.576 1.00 78.44 92 ASP A N 1
ATOM 712 C CA . ASP A 1 92 ? 14.703 4.662 4.056 1.00 78.44 92 ASP A CA 1
ATOM 713 C C . ASP A 1 92 ? 14.171 3.310 4.545 1.00 78.44 92 ASP A C 1
ATOM 715 O O . ASP A 1 92 ? 14.922 2.335 4.578 1.00 78.44 92 ASP A O 1
ATOM 719 N N . LYS A 1 93 ? 12.878 3.229 4.869 1.00 68.31 93 LYS A N 1
ATOM 720 C CA . LYS A 1 93 ? 12.210 1.976 5.233 1.00 68.31 93 LYS A CA 1
ATOM 721 C C . LYS A 1 93 ? 11.582 1.244 4.042 1.00 68.31 93 LYS A C 1
ATOM 723 O O . LYS A 1 93 ? 11.094 0.128 4.215 1.00 68.31 93 LYS A O 1
ATOM 728 N N . GLY A 1 94 ? 11.579 1.849 2.853 1.00 80.69 94 GLY A N 1
ATOM 729 C CA . GLY A 1 94 ? 10.823 1.370 1.697 1.00 80.69 94 GLY A CA 1
ATOM 730 C C . GLY A 1 94 ? 9.306 1.409 1.918 1.00 80.69 94 GLY A C 1
ATOM 731 O O . GLY A 1 94 ? 8.805 1.994 2.880 1.00 80.69 94 GLY A O 1
ATOM 732 N N . TYR A 1 95 ? 8.557 0.761 1.022 1.00 87.69 95 TYR A N 1
ATOM 733 C CA . TYR A 1 95 ? 7.104 0.675 1.158 1.00 87.69 95 TYR A CA 1
ATOM 734 C C . TYR A 1 95 ? 6.715 -0.246 2.314 1.00 87.69 95 TYR A C 1
ATOM 736 O O . TYR A 1 95 ? 6.960 -1.453 2.262 1.00 87.69 95 TYR A O 1
ATOM 744 N N . ASN A 1 96 ? 6.035 0.320 3.308 1.00 86.69 96 ASN A N 1
ATOM 745 C CA . ASN A 1 96 ? 5.458 -0.418 4.427 1.00 86.69 96 ASN A CA 1
ATOM 746 C C . ASN A 1 96 ? 3.947 -0.206 4.485 1.00 86.69 96 ASN A C 1
ATOM 748 O O . ASN A 1 96 ? 3.447 0.896 4.227 1.00 86.69 96 ASN A O 1
ATOM 752 N N . VAL A 1 97 ? 3.235 -1.277 4.824 1.00 85.31 97 VAL A N 1
ATOM 753 C CA . VAL A 1 97 ? 1.826 -1.266 5.211 1.00 85.31 97 VAL A CA 1
ATOM 754 C C . VAL A 1 97 ? 1.785 -1.614 6.684 1.00 85.31 97 VAL A C 1
ATOM 756 O O . VAL A 1 97 ? 2.073 -2.740 7.073 1.00 85.31 97 VAL A O 1
ATOM 759 N N . ASP A 1 98 ? 1.425 -0.644 7.508 1.00 85.62 98 ASP A N 1
ATOM 760 C CA . ASP A 1 98 ? 1.268 -0.877 8.932 1.00 85.62 98 ASP A CA 1
ATOM 761 C C . ASP A 1 98 ? -0.204 -1.187 9.240 1.00 85.62 98 ASP A C 1
ATOM 763 O O . ASP A 1 98 ? -1.106 -0.409 8.934 1.00 85.62 98 ASP A O 1
ATOM 767 N N . LEU A 1 99 ? -0.456 -2.378 9.779 1.00 82.25 99 LEU A N 1
ATOM 768 C CA . LEU A 1 99 ? -1.762 -2.874 10.210 1.00 82.25 99 LEU A CA 1
ATOM 769 C C . LEU A 1 99 ? -1.856 -2.921 11.743 1.00 82.25 99 LEU A C 1
ATOM 771 O O . LEU A 1 99 ? -2.785 -3.527 12.283 1.00 82.25 99 LEU A O 1
ATOM 775 N N . THR A 1 100 ? -0.916 -2.316 12.474 1.00 84.19 100 THR A N 1
ATOM 776 C CA . THR A 1 100 ? -0.843 -2.355 13.946 1.00 84.19 100 THR A CA 1
ATOM 777 C C . THR A 1 100 ? -2.098 -1.786 14.597 1.00 84.19 100 THR A C 1
ATOM 779 O O . THR A 1 100 ? -2.605 -2.371 15.552 1.00 84.19 100 THR A O 1
ATOM 782 N N . VAL A 1 101 ? -2.684 -0.731 14.020 1.00 83.06 101 VAL A N 1
ATOM 783 C CA . VAL A 1 101 ? -3.971 -0.154 14.464 1.00 83.06 101 VAL A CA 1
ATOM 784 C C . VAL A 1 101 ? -5.113 -1.187 14.438 1.00 83.06 101 VAL A C 1
ATOM 786 O O . VAL A 1 101 ? -6.065 -1.093 15.207 1.00 83.06 101 VAL A O 1
ATOM 789 N N . LEU A 1 102 ? -4.994 -2.215 13.597 1.00 79.62 102 LEU A N 1
ATOM 790 C CA . LEU A 1 102 ? -5.951 -3.313 13.447 1.00 79.62 102 LEU A CA 1
ATOM 791 C C . LEU A 1 102 ? -5.494 -4.606 14.148 1.00 79.62 102 LEU A C 1
ATOM 793 O O . LEU A 1 102 ? -6.157 -5.636 14.028 1.00 79.62 102 LEU A O 1
ATOM 797 N N . GLY A 1 103 ? -4.357 -4.577 14.851 1.00 76.88 103 GLY A N 1
ATOM 798 C CA . GLY A 1 103 ? -3.736 -5.746 15.479 1.00 76.88 103 GLY A CA 1
ATOM 799 C C . GLY A 1 103 ? -3.019 -6.692 14.507 1.00 76.88 103 GLY A C 1
ATOM 800 O O . GLY A 1 103 ? -2.702 -7.814 14.892 1.00 76.88 103 GLY A O 1
ATOM 801 N N . GLY A 1 104 ? -2.779 -6.266 13.260 1.00 74.75 104 GLY A N 1
ATOM 802 C CA . GLY A 1 104 ? -2.107 -7.065 12.227 1.00 74.75 104 GLY A CA 1
ATOM 803 C C . GLY A 1 104 ? -0.579 -6.928 12.192 1.00 74.75 104 GLY A C 1
ATOM 804 O O . GLY A 1 104 ? 0.076 -7.783 11.608 1.00 74.75 104 GLY A O 1
ATOM 805 N N . GLY A 1 105 ? -0.017 -5.897 12.833 1.00 82.00 105 GLY A N 1
ATOM 806 C CA . GLY A 1 105 ? 1.420 -5.590 12.803 1.00 82.00 105 GLY A CA 1
ATOM 807 C C . GLY A 1 105 ? 1.876 -4.876 11.524 1.00 82.00 105 GLY A C 1
ATOM 808 O O . GLY A 1 105 ? 1.057 -4.517 10.682 1.00 82.00 105 GLY A O 1
ATOM 809 N N . GLU A 1 106 ? 3.183 -4.652 11.385 1.00 85.50 106 GLU A N 1
ATOM 810 C CA . GLU A 1 106 ? 3.789 -4.006 10.212 1.00 85.50 106 GLU A CA 1
ATOM 811 C C . GLU A 1 106 ? 4.191 -5.039 9.149 1.00 85.50 106 GLU A C 1
ATOM 813 O O . GLU A 1 106 ? 4.829 -6.049 9.448 1.00 85.50 106 GLU A O 1
ATOM 818 N N . GLU A 1 107 ? 3.835 -4.767 7.895 1.00 84.19 107 GLU A N 1
ATOM 819 C CA . GLU A 1 107 ? 4.116 -5.604 6.732 1.00 84.19 107 GLU A CA 1
ATOM 820 C C . GLU A 1 107 ? 4.925 -4.806 5.701 1.00 84.19 107 GLU A C 1
ATOM 822 O O . GLU A 1 107 ? 4.434 -3.866 5.065 1.00 84.19 107 GLU A O 1
ATOM 827 N N . SER A 1 108 ? 6.185 -5.193 5.515 1.00 85.19 108 SER A N 1
ATOM 828 C CA . SER A 1 108 ? 7.081 -4.576 4.535 1.00 85.19 108 SER A CA 1
ATOM 829 C C . SER A 1 108 ? 6.914 -5.199 3.151 1.00 85.19 108 SER A C 1
ATOM 831 O O . SER A 1 108 ? 6.852 -6.422 2.996 1.00 85.19 108 SER A O 1
ATOM 833 N N . PHE A 1 109 ? 6.913 -4.371 2.106 1.00 86.31 109 PHE A N 1
ATOM 834 C CA . PHE A 1 109 ? 6.959 -4.875 0.736 1.00 86.31 109 PHE A CA 1
ATOM 835 C C . PHE A 1 109 ? 8.322 -5.498 0.448 1.00 86.31 109 PHE A C 1
ATOM 837 O O . PHE A 1 109 ? 9.368 -4.920 0.741 1.00 86.31 109 PHE A O 1
ATOM 844 N N . VAL A 1 110 ? 8.315 -6.639 -0.238 1.00 85.56 110 VAL A N 1
ATOM 845 C CA . VAL A 1 110 ? 9.537 -7.192 -0.818 1.00 85.56 110 VAL A CA 1
ATOM 846 C C . VAL A 1 110 ? 9.874 -6.386 -2.069 1.00 85.56 110 VAL A C 1
ATOM 848 O O . VAL A 1 110 ? 9.042 -6.266 -2.976 1.00 85.56 110 VAL A O 1
ATOM 851 N N . SER A 1 111 ? 11.091 -5.843 -2.125 1.00 86.56 111 SER A N 1
ATOM 852 C CA . SER A 1 111 ? 11.631 -5.165 -3.301 1.00 86.56 111 SER A CA 1
ATOM 853 C C . SER A 1 111 ? 12.604 -6.068 -4.065 1.00 86.56 111 SER A C 1
ATOM 855 O O . SER A 1 111 ? 13.434 -6.770 -3.491 1.00 86.56 111 SER A O 1
ATOM 857 N N . PHE A 1 112 ? 12.498 -6.040 -5.391 1.00 86.00 112 PHE A N 1
ATOM 858 C CA . PHE A 1 112 ? 13.481 -6.606 -6.310 1.00 86.00 112 PHE A CA 1
ATOM 859 C C . PHE A 1 112 ? 13.958 -5.487 -7.225 1.00 86.00 112 PHE A C 1
ATOM 861 O O . PHE A 1 112 ? 13.222 -5.048 -8.112 1.00 86.00 112 PHE A O 1
ATOM 868 N N . GLU A 1 113 ? 15.169 -5.007 -6.971 1.00 85.00 113 GLU A N 1
ATOM 869 C CA . GLU A 1 113 ? 15.774 -3.905 -7.712 1.00 85.00 113 GLU A CA 1
ATOM 870 C C . GLU A 1 113 ? 16.550 -4.448 -8.915 1.00 85.00 113 GLU A C 1
ATOM 872 O O . GLU A 1 113 ? 17.520 -5.193 -8.771 1.00 85.00 113 GLU A O 1
ATOM 877 N N . GLU A 1 114 ? 16.115 -4.082 -10.119 1.00 87.19 114 GLU A N 1
ATOM 878 C CA . GLU A 1 114 ? 16.830 -4.343 -11.367 1.00 87.19 114 GLU A CA 1
ATOM 879 C C . GLU A 1 114 ? 17.274 -3.004 -11.979 1.00 87.19 114 GLU A C 1
ATOM 881 O O . GLU A 1 114 ? 16.721 -1.944 -11.686 1.00 87.19 114 GLU A O 1
ATOM 886 N N . LEU A 1 115 ? 18.252 -3.035 -12.891 1.00 84.56 115 LEU A N 1
ATOM 887 C CA . LEU A 1 115 ? 18.812 -1.820 -13.503 1.00 84.56 115 LEU A CA 1
ATOM 888 C C . LEU A 1 115 ? 17.742 -0.878 -14.072 1.00 84.56 115 LEU A C 1
ATOM 890 O O . LEU A 1 115 ? 17.842 0.325 -13.888 1.00 84.56 115 LEU A O 1
ATOM 894 N N . PHE A 1 116 ? 16.708 -1.401 -14.730 1.00 88.44 116 PHE A N 1
ATOM 895 C CA . PHE A 1 116 ? 15.678 -0.578 -15.378 1.00 88.44 116 PHE A CA 1
ATOM 896 C C . PHE A 1 116 ? 14.323 -0.608 -14.675 1.00 88.44 116 PHE A C 1
ATOM 898 O O . PHE A 1 116 ? 13.479 0.242 -14.955 1.00 88.44 116 PHE A O 1
ATOM 905 N N . VAL A 1 117 ? 14.092 -1.584 -13.797 1.00 89.06 117 VAL A N 1
ATOM 906 C CA . VAL A 1 117 ? 12.777 -1.854 -13.216 1.00 89.06 117 VAL A CA 1
ATOM 907 C C . VAL A 1 117 ? 12.938 -2.278 -11.766 1.00 89.06 117 VAL A C 1
ATOM 909 O O . VAL A 1 117 ? 13.673 -3.213 -11.478 1.00 89.06 117 VAL A O 1
ATOM 912 N N . ASN A 1 118 ? 12.175 -1.666 -10.868 1.00 89.00 118 ASN A N 1
ATOM 913 C CA . ASN A 1 118 ? 12.013 -2.165 -9.510 1.00 89.00 118 ASN A CA 1
ATOM 914 C C . ASN A 1 118 ? 10.649 -2.834 -9.392 1.00 89.00 118 ASN A C 1
ATOM 916 O O . ASN A 1 118 ? 9.625 -2.276 -9.798 1.00 89.00 118 ASN A O 1
ATOM 920 N N . ARG A 1 119 ? 10.619 -4.047 -8.845 1.00 90.88 119 ARG A N 1
ATOM 921 C CA . ARG A 1 119 ? 9.372 -4.763 -8.562 1.00 90.88 119 ARG A CA 1
ATOM 922 C C . ARG A 1 119 ? 9.112 -4.714 -7.071 1.00 90.88 119 ARG A C 1
ATOM 924 O O . ARG A 1 119 ? 10.002 -5.026 -6.288 1.00 90.88 119 ARG A O 1
ATOM 931 N N . TYR A 1 120 ? 7.883 -4.387 -6.709 1.00 91.56 120 TYR A N 1
ATOM 932 C CA . TYR A 1 120 ? 7.428 -4.363 -5.329 1.00 91.56 120 TYR A CA 1
ATOM 933 C C . TYR A 1 120 ? 6.239 -5.299 -5.184 1.00 91.56 120 TYR A C 1
ATOM 935 O O . TYR A 1 120 ? 5.410 -5.419 -6.095 1.00 91.56 120 TYR A O 1
ATOM 943 N N . GLY A 1 121 ? 6.141 -5.966 -4.042 1.00 88.75 121 GLY A N 1
ATOM 944 C CA . GLY A 1 121 ? 4.921 -6.664 -3.677 1.00 88.75 121 GLY A CA 1
ATOM 945 C C . GLY A 1 121 ? 5.025 -7.450 -2.386 1.00 88.75 121 GLY A C 1
ATOM 946 O O . GLY A 1 121 ? 6.110 -7.696 -1.864 1.00 88.75 121 GLY A O 1
ATOM 947 N N . PHE A 1 122 ? 3.871 -7.906 -1.926 1.00 86.88 122 PHE A N 1
ATOM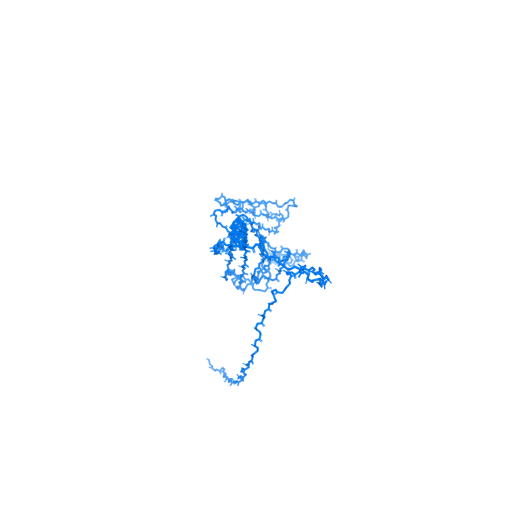 948 C CA . PHE A 1 122 ? 3.754 -8.947 -0.919 1.00 86.88 122 PHE A CA 1
ATOM 949 C C . PHE A 1 122 ? 2.863 -10.063 -1.468 1.00 86.88 122 PHE A C 1
ATOM 951 O O . PHE A 1 122 ? 1.911 -9.838 -2.227 1.00 86.88 122 PHE A O 1
ATOM 958 N N . LYS A 1 123 ? 3.208 -11.299 -1.110 1.00 74.69 123 LYS A N 1
ATOM 959 C CA . LYS A 1 123 ? 2.454 -12.494 -1.477 1.00 74.69 123 LYS A CA 1
ATOM 960 C C . LYS A 1 123 ? 1.960 -13.131 -0.187 1.00 74.69 123 LYS A C 1
ATOM 962 O O . LYS A 1 123 ? 2.776 -13.548 0.625 1.00 74.69 123 LYS A O 1
ATOM 967 N N . ASN A 1 124 ? 0.643 -13.258 -0.058 1.00 74.81 124 ASN A N 1
ATOM 968 C CA . ASN A 1 124 ? -0.032 -13.929 1.054 1.00 74.81 124 ASN A CA 1
ATOM 969 C C . ASN A 1 124 ? 0.034 -13.215 2.417 1.00 74.81 124 ASN A C 1
ATOM 971 O O . ASN A 1 124 ? -0.019 -13.889 3.448 1.00 74.81 124 ASN A O 1
ATOM 975 N N . THR A 1 125 ? 0.077 -11.880 2.452 1.00 81.31 125 THR A N 1
ATOM 976 C CA . THR A 1 125 ? -0.191 -11.161 3.707 1.00 81.31 125 THR A CA 1
ATOM 977 C C . THR A 1 125 ? -1.610 -11.505 4.140 1.00 81.31 125 THR A C 1
ATOM 979 O O . THR A 1 125 ? -2.566 -11.289 3.392 1.00 81.31 125 THR A O 1
ATOM 982 N N . THR A 1 126 ? -1.745 -12.144 5.299 1.00 82.69 126 THR A N 1
ATOM 983 C CA . THR A 1 126 ? -3.013 -12.721 5.746 1.00 82.69 126 THR A CA 1
ATOM 984 C C . THR A 1 126 ? -3.488 -11.986 6.981 1.00 82.69 126 THR A C 1
ATOM 986 O O . THR A 1 126 ? -2.870 -12.084 8.036 1.00 82.69 126 THR A O 1
ATOM 989 N N . PHE A 1 127 ? -4.626 -11.309 6.870 1.00 82.56 127 PHE A N 1
ATOM 990 C CA . PHE A 1 127 ? -5.315 -10.780 8.035 1.00 82.56 127 PHE A CA 1
ATOM 991 C C . PHE A 1 127 ? -6.217 -11.872 8.617 1.00 82.56 127 PHE A C 1
ATOM 993 O O . PHE A 1 127 ? -7.200 -12.290 7.988 1.00 82.56 127 PHE A O 1
ATOM 1000 N N . ASN A 1 128 ? -5.866 -12.373 9.804 1.00 82.62 128 ASN A N 1
ATOM 1001 C CA . ASN A 1 128 ? -6.648 -13.408 10.468 1.00 82.62 128 ASN A CA 1
ATOM 1002 C C . ASN A 1 128 ? -7.776 -12.786 11.303 1.00 82.62 128 ASN A C 1
ATOM 1004 O O . ASN A 1 128 ? -7.531 -12.217 12.362 1.00 82.62 128 ASN A O 1
ATOM 1008 N N . ALA A 1 129 ? -9.016 -12.931 10.834 1.00 82.75 129 ALA A N 1
ATOM 1009 C CA . ALA A 1 129 ? -10.214 -12.529 11.566 1.00 82.75 129 ALA A CA 1
ATOM 1010 C C . ALA A 1 129 ? -11.073 -13.735 11.994 1.00 82.75 129 ALA A C 1
ATOM 1012 O O . ALA A 1 129 ? -12.260 -13.567 12.265 1.00 82.75 129 ALA A O 1
ATOM 1013 N N . GLU A 1 130 ? -10.505 -14.946 12.047 1.00 84.88 130 GLU A N 1
ATOM 1014 C CA . GLU A 1 130 ? -11.223 -16.191 12.378 1.00 84.88 130 GLU A CA 1
ATOM 1015 C C . GLU A 1 130 ? -11.852 -16.172 13.775 1.00 84.88 130 GLU A C 1
ATOM 1017 O O . GLU A 1 130 ? -12.922 -16.736 13.973 1.00 84.88 130 GLU A O 1
ATOM 1022 N N . GLU A 1 131 ? -11.238 -15.476 14.733 1.00 81.25 131 GLU A N 1
ATOM 1023 C CA . GLU A 1 131 ? -11.744 -15.374 16.109 1.00 81.25 131 GLU A CA 1
ATOM 1024 C C . GLU A 1 131 ? -12.917 -14.384 16.259 1.00 81.25 131 GLU A C 1
ATOM 1026 O O . GLU A 1 131 ? -13.489 -14.241 17.342 1.00 81.25 131 GLU A O 1
ATOM 1031 N N . ARG A 1 132 ? -13.292 -13.676 15.184 1.00 80.56 132 ARG A N 1
ATOM 1032 C CA . ARG A 1 132 ? -14.405 -12.716 15.178 1.00 80.56 132 ARG A CA 1
ATOM 1033 C C . ARG A 1 132 ? -15.713 -13.388 14.727 1.00 80.56 132 ARG A C 1
ATOM 1035 O O . ARG A 1 132 ? -15.664 -14.310 13.914 1.00 80.56 132 ARG A O 1
ATOM 1042 N N . PRO A 1 133 ? -16.890 -12.915 15.188 1.00 79.50 133 PRO A N 1
ATOM 1043 C CA . PRO A 1 133 ? -18.182 -13.470 14.778 1.00 79.50 133 PRO A CA 1
ATOM 1044 C C . PRO A 1 133 ? -18.343 -13.434 13.258 1.00 79.50 133 PRO A C 1
ATOM 1046 O O . PRO A 1 133 ? -18.272 -12.358 12.672 1.00 79.50 133 PRO A O 1
ATOM 1049 N N . ALA A 1 134 ? -18.532 -14.596 12.635 1.00 82.12 134 ALA A N 1
ATOM 1050 C CA . ALA A 1 134 ? -18.544 -14.739 11.184 1.00 82.12 134 ALA A CA 1
ATOM 1051 C C . ALA A 1 134 ? -19.717 -14.012 10.504 1.00 82.12 134 ALA A C 1
ATOM 1053 O O . ALA A 1 134 ? -20.780 -13.820 11.094 1.00 82.12 134 ALA A O 1
ATOM 1054 N N . GLY A 1 135 ? -19.535 -13.697 9.219 1.00 73.25 135 GLY A N 1
ATOM 1055 C CA . GLY A 1 135 ? -20.621 -13.268 8.332 1.00 73.25 135 GLY A CA 1
ATOM 1056 C C . GLY A 1 135 ? -20.841 -11.760 8.250 1.00 73.25 135 GLY A C 1
ATOM 1057 O O . GLY A 1 135 ? -21.859 -11.339 7.704 1.00 73.25 135 GLY A O 1
ATOM 1058 N N . THR A 1 136 ? -19.911 -10.945 8.755 1.00 81.50 136 THR A N 1
ATOM 1059 C CA . THR A 1 136 ? -19.991 -9.485 8.652 1.00 81.50 136 THR A CA 1
ATOM 1060 C C . THR A 1 136 ? -18.738 -8.876 8.030 1.00 81.50 136 THR A C 1
ATOM 1062 O O . THR A 1 136 ? -17.625 -9.401 8.117 1.00 81.50 136 THR A O 1
ATOM 1065 N N . GLU A 1 137 ? -18.940 -7.746 7.358 1.00 86.50 137 GLU A N 1
ATOM 1066 C CA . GLU A 1 137 ? -17.865 -6.867 6.914 1.00 86.50 137 GLU A CA 1
ATOM 1067 C C . GLU A 1 137 ? -17.244 -6.208 8.150 1.00 86.50 137 GLU A C 1
ATOM 1069 O O . GLU A 1 137 ? -17.944 -5.539 8.917 1.00 86.50 137 GLU A O 1
ATOM 1074 N N . TYR A 1 138 ? -15.954 -6.454 8.383 1.00 84.56 138 TYR A N 1
ATOM 1075 C CA . TYR A 1 138 ? -15.275 -6.012 9.597 1.00 84.56 138 TYR A CA 1
ATOM 1076 C C . TYR A 1 138 ? -14.626 -4.638 9.400 1.00 84.56 138 TYR A C 1
ATOM 1078 O O . TYR A 1 138 ? -14.872 -3.734 10.194 1.00 84.56 138 TYR A O 1
ATOM 1086 N N . PHE A 1 139 ? -13.853 -4.462 8.327 1.00 89.50 139 PHE A N 1
ATOM 1087 C CA . PHE A 1 139 ? -13.278 -3.181 7.899 1.00 89.50 139 PHE A CA 1
ATOM 1088 C C . PHE A 1 139 ? -12.792 -3.275 6.445 1.00 89.50 139 PHE A C 1
ATOM 1090 O O . PHE A 1 139 ? -12.797 -4.355 5.843 1.00 89.50 139 PHE A O 1
ATOM 1097 N N . LYS A 1 140 ? -12.353 -2.148 5.885 1.00 93.31 140 LYS A N 1
ATOM 1098 C CA . LYS A 1 140 ? -11.776 -2.067 4.537 1.00 93.31 140 LYS A CA 1
ATOM 1099 C C . LYS A 1 140 ? -10.302 -1.688 4.592 1.00 93.31 140 LYS A C 1
ATOM 1101 O O . LYS A 1 140 ? -9.903 -0.867 5.413 1.00 93.31 140 LYS A O 1
ATOM 1106 N N . ILE A 1 141 ? -9.503 -2.280 3.711 1.00 93.50 141 ILE A N 1
ATOM 1107 C CA . ILE A 1 141 ? -8.119 -1.868 3.461 1.00 93.50 141 ILE A CA 1
ATOM 1108 C C . ILE A 1 141 ? -8.043 -1.370 2.028 1.00 93.50 141 ILE A C 1
ATOM 1110 O O . ILE A 1 141 ? -8.281 -2.135 1.100 1.00 93.50 141 ILE A O 1
ATOM 1114 N N . THR A 1 142 ? -7.662 -0.119 1.844 1.00 95.81 142 THR A N 1
ATOM 1115 C CA . THR A 1 142 ? -7.410 0.492 0.546 1.00 95.81 142 THR A CA 1
ATOM 1116 C C . THR A 1 142 ? -5.917 0.776 0.424 1.00 95.81 142 THR A C 1
ATOM 1118 O O . THR A 1 142 ? -5.363 1.529 1.215 1.00 95.81 142 THR A O 1
ATOM 1121 N N . ILE A 1 143 ? -5.250 0.204 -0.578 1.00 95.38 143 ILE A N 1
ATOM 1122 C CA . ILE A 1 143 ? -3.858 0.520 -0.920 1.00 95.38 143 ILE A CA 1
ATOM 1123 C C . ILE A 1 143 ? -3.837 1.251 -2.261 1.00 95.38 143 ILE A C 1
ATOM 1125 O O . ILE A 1 143 ? -4.335 0.742 -3.266 1.00 95.38 143 ILE A O 1
ATOM 1129 N N . ILE A 1 144 ? -3.241 2.439 -2.275 1.00 96.75 144 ILE A N 1
ATOM 1130 C CA . ILE A 1 144 ? -3.033 3.269 -3.460 1.00 96.75 144 ILE 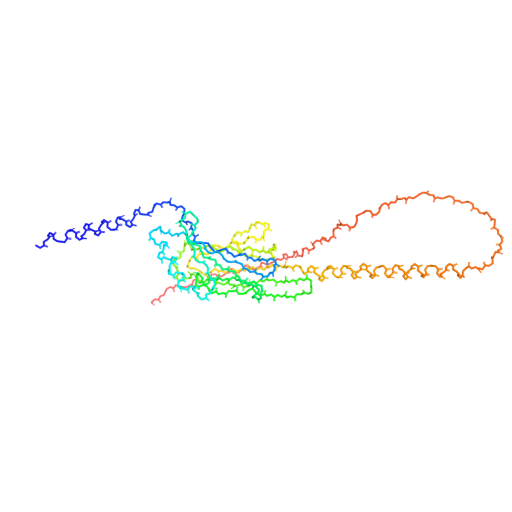A CA 1
ATOM 1131 C C . ILE A 1 144 ? -1.570 3.136 -3.877 1.00 96.75 144 ILE A C 1
ATOM 1133 O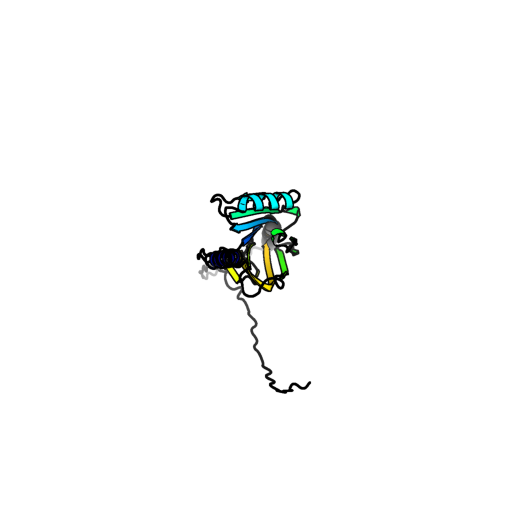 O . ILE A 1 144 ? -0.666 3.507 -3.131 1.00 96.75 144 ILE A O 1
ATOM 1137 N N . THR A 1 145 ? -1.325 2.591 -5.063 1.00 95.88 145 THR A N 1
ATOM 1138 C CA . THR A 1 145 ? 0.012 2.397 -5.629 1.00 95.88 145 THR A CA 1
ATOM 1139 C C . THR A 1 145 ? 0.411 3.574 -6.529 1.00 95.88 145 THR A C 1
ATOM 1141 O O . THR A 1 145 ? -0.446 4.196 -7.161 1.00 95.88 145 THR A O 1
ATOM 1144 N N . PRO A 1 146 ? 1.717 3.870 -6.686 1.00 93.38 146 PRO A N 1
ATOM 1145 C CA . PRO A 1 146 ? 2.158 4.991 -7.528 1.00 93.38 146 PRO A CA 1
ATOM 1146 C C . PRO A 1 146 ? 1.898 4.733 -9.023 1.00 93.38 146 PRO A C 1
ATOM 1148 O O . PRO A 1 146 ? 1.773 5.653 -9.838 1.00 93.38 146 PRO A O 1
ATOM 1151 N N . VAL A 1 147 ? 1.806 3.457 -9.393 1.00 94.75 147 VAL A N 1
ATOM 1152 C CA . VAL A 1 147 ? 1.626 2.946 -10.753 1.00 94.75 147 VAL A CA 1
ATOM 1153 C C . VAL A 1 147 ? 0.631 1.794 -10.736 1.00 94.75 147 VAL A C 1
ATOM 1155 O O . VAL A 1 147 ? 0.421 1.173 -9.696 1.00 94.75 147 VAL A O 1
ATOM 1158 N N . ARG A 1 148 ? 0.039 1.486 -11.892 1.00 95.44 148 ARG A N 1
ATOM 1159 C CA . ARG A 1 148 ? -0.909 0.377 -12.028 1.00 95.44 148 ARG A CA 1
ATOM 1160 C C . ARG A 1 148 ? -0.285 -0.938 -11.551 1.00 95.44 148 ARG A C 1
ATOM 1162 O O . ARG A 1 148 ? 0.829 -1.279 -11.964 1.00 95.44 148 ARG A O 1
ATOM 1169 N N . ALA A 1 149 ? -1.002 -1.690 -10.719 1.00 94.44 149 ALA A N 1
ATOM 1170 C CA . ALA A 1 149 ? -0.513 -2.986 -10.271 1.00 94.44 149 ALA A CA 1
ATOM 1171 C C . ALA A 1 149 ? -0.463 -4.005 -11.416 1.00 94.44 149 ALA A C 1
ATOM 1173 O O . ALA A 1 149 ? -1.353 -4.090 -12.260 1.00 94.44 149 ALA A O 1
ATOM 1174 N N . SER A 1 150 ? 0.592 -4.815 -11.408 1.00 92.94 150 SER A N 1
ATOM 1175 C CA . SER A 1 150 ? 0.743 -5.964 -12.303 1.00 92.94 150 SER A CA 1
ATOM 1176 C C . SER A 1 150 ? -0.052 -7.181 -11.825 1.00 92.94 150 SER A C 1
ATOM 1178 O O . SER A 1 150 ? -0.461 -8.009 -12.634 1.00 92.94 150 SER A O 1
ATOM 1180 N N . LYS A 1 151 ? -0.279 -7.289 -10.511 1.00 94.06 151 LYS A N 1
ATOM 1181 C CA . LYS A 1 151 ? -1.084 -8.338 -9.889 1.00 94.06 151 LYS A CA 1
ATOM 1182 C C . LYS A 1 151 ? -1.765 -7.787 -8.641 1.00 94.06 151 LYS A C 1
ATOM 1184 O O . LYS A 1 151 ? -1.099 -7.182 -7.806 1.00 94.06 151 LYS A O 1
ATOM 1189 N N . SER A 1 152 ? -3.060 -8.036 -8.500 1.00 95.38 152 SER A N 1
ATOM 1190 C CA . SER A 1 152 ? -3.830 -7.741 -7.292 1.00 95.38 152 SER A CA 1
ATOM 1191 C C . SER A 1 152 ? -4.982 -8.735 -7.163 1.00 95.38 152 SER A C 1
ATOM 1193 O O . SER A 1 152 ? -5.538 -9.150 -8.180 1.00 95.38 152 SER A O 1
ATOM 1195 N N . ASN A 1 153 ? -5.319 -9.130 -5.936 1.00 95.50 153 ASN A N 1
ATOM 1196 C CA . ASN A 1 153 ? -6.547 -9.872 -5.628 1.00 95.50 153 ASN A CA 1
ATOM 1197 C C . ASN A 1 153 ? -7.562 -9.022 -4.841 1.00 95.50 153 ASN A C 1
ATOM 1199 O O . ASN A 1 153 ? -8.373 -9.581 -4.110 1.00 95.50 153 ASN A O 1
ATOM 1203 N N . ALA A 1 154 ? -7.467 -7.694 -4.938 1.00 95.94 154 ALA A N 1
ATOM 1204 C CA . ALA A 1 154 ? -8.424 -6.777 -4.329 1.00 95.94 154 ALA A CA 1
ATOM 1205 C C . ALA A 1 154 ? -9.846 -7.009 -4.853 1.00 95.94 154 ALA A C 1
ATOM 1207 O O . ALA A 1 154 ? -10.023 -7.302 -6.039 1.00 95.94 154 ALA A O 1
ATOM 1208 N N . ASP A 1 155 ? -10.835 -6.822 -3.978 1.00 95.81 155 ASP A N 1
ATOM 1209 C CA . ASP A 1 155 ? -12.257 -6.918 -4.316 1.00 95.81 155 ASP A CA 1
ATOM 1210 C C . ASP A 1 155 ? -12.662 -5.824 -5.314 1.00 95.81 155 ASP A C 1
ATOM 1212 O O . ASP A 1 155 ? -13.425 -6.079 -6.246 1.00 95.81 155 ASP A O 1
ATOM 1216 N N . THR A 1 156 ? -12.080 -4.628 -5.167 1.00 95.75 156 THR A N 1
ATOM 1217 C CA . THR A 1 156 ? -12.306 -3.491 -6.069 1.00 95.75 156 THR A CA 1
ATOM 1218 C C . THR A 1 156 ? -10.982 -2.900 -6.555 1.00 95.75 156 THR A C 1
ATOM 1220 O O . THR A 1 156 ? -10.020 -2.773 -5.792 1.00 95.75 156 THR A O 1
ATOM 1223 N N . GLN A 1 157 ? -10.934 -2.514 -7.836 1.00 96.19 157 GLN A N 1
ATOM 1224 C CA . GLN A 1 157 ? -9.802 -1.812 -8.449 1.00 96.19 157 GLN A CA 1
ATOM 1225 C C . GLN A 1 157 ? -10.280 -0.547 -9.172 1.00 96.19 157 GLN A C 1
ATOM 1227 O O . GLN A 1 157 ? -11.104 -0.623 -10.081 1.00 96.19 157 GLN A O 1
ATOM 1232 N N . GLU A 1 158 ? -9.742 0.608 -8.784 1.00 96.38 158 GLU A N 1
ATOM 1233 C CA . GLU A 1 158 ? -10.129 1.934 -9.287 1.00 96.38 158 GLU A CA 1
ATOM 1234 C C . GLU A 1 158 ? -8.896 2.736 -9.745 1.00 96.38 158 GLU A C 1
ATOM 1236 O O . GLU A 1 158 ? -7.757 2.263 -9.669 1.00 96.38 158 GLU A O 1
ATOM 1241 N N . ASP A 1 159 ? -9.119 3.954 -10.249 1.00 94.44 159 ASP A N 1
ATOM 1242 C CA . ASP A 1 159 ? -8.065 4.895 -10.667 1.00 94.44 159 ASP A CA 1
ATOM 1243 C C . ASP A 1 159 ? -7.059 4.285 -11.666 1.00 94.44 159 ASP A C 1
ATOM 1245 O O . ASP A 1 159 ? -5.845 4.258 -11.463 1.00 94.44 159 ASP A O 1
ATOM 1249 N N . GLY A 1 160 ? -7.579 3.666 -12.731 1.00 91.56 160 GLY A N 1
ATOM 1250 C CA . GLY A 1 160 ? -6.745 2.996 -13.736 1.00 91.56 160 GLY A CA 1
ATOM 1251 C C . GLY A 1 160 ? -5.969 1.781 -13.203 1.00 91.56 160 GLY A C 1
ATOM 1252 O O . GLY A 1 160 ? -4.979 1.372 -13.813 1.00 91.56 160 GLY A O 1
ATOM 1253 N N . GLY A 1 161 ? -6.407 1.205 -12.077 1.00 93.06 161 GLY A N 1
ATOM 1254 C CA . GLY A 1 161 ? -5.771 0.066 -11.416 1.00 93.06 161 GLY A CA 1
ATOM 1255 C C . GLY A 1 161 ? -4.641 0.459 -10.465 1.00 93.06 161 GLY A C 1
ATOM 1256 O O . GLY A 1 161 ? -3.712 -0.331 -10.292 1.00 93.06 161 GLY A O 1
ATOM 1257 N N . LYS A 1 162 ? -4.687 1.678 -9.913 1.00 95.81 162 LYS A N 1
ATOM 1258 C CA . LYS A 1 162 ? -3.783 2.154 -8.854 1.00 95.81 162 LYS A CA 1
ATOM 1259 C C . LYS A 1 162 ? -4.383 2.033 -7.459 1.00 95.81 162 LYS A C 1
ATOM 1261 O O . LYS A 1 162 ? -3.651 1.896 -6.488 1.00 95.81 162 LYS A O 1
ATOM 1266 N N . LYS A 1 163 ? -5.707 2.106 -7.340 1.00 97.44 163 LYS A N 1
ATOM 1267 C CA . LYS A 1 163 ? -6.404 1.985 -6.059 1.00 97.44 163 LYS A CA 1
ATOM 1268 C C . LYS A 1 163 ? -6.953 0.573 -5.921 1.00 97.44 163 LYS A C 1
ATOM 1270 O O . LYS A 1 163 ? -7.706 0.122 -6.780 1.00 97.44 163 LYS A O 1
ATOM 1275 N N . HIS A 1 164 ? -6.568 -0.111 -4.852 1.00 97.12 164 HIS A N 1
ATOM 1276 C CA . HIS A 1 164 ? -6.915 -1.501 -4.578 1.00 97.12 164 HIS A CA 1
ATOM 1277 C C . HIS A 1 164 ? -7.592 -1.599 -3.217 1.00 97.12 164 HIS A C 1
ATOM 1279 O O . HIS A 1 164 ? -6.963 -1.272 -2.215 1.00 97.12 164 HIS A O 1
ATOM 1285 N N . THR A 1 165 ? -8.840 -2.057 -3.174 1.00 96.31 165 THR A N 1
ATOM 1286 C CA . THR A 1 165 ? -9.600 -2.167 -1.924 1.00 96.31 165 THR A CA 1
ATOM 1287 C C . THR A 1 165 ? -9.936 -3.623 -1.620 1.00 96.31 165 THR A C 1
ATOM 1289 O O . THR A 1 165 ? -10.529 -4.311 -2.451 1.00 96.31 165 THR A O 1
ATOM 1292 N N . TRP A 1 166 ? -9.568 -4.071 -0.421 1.00 94.75 166 TRP A N 1
ATOM 1293 C CA . TRP A 1 166 ? -9.942 -5.354 0.162 1.00 94.75 166 TRP A CA 1
ATOM 1294 C C . TRP A 1 166 ? -10.990 -5.154 1.247 1.00 94.75 166 TRP A C 1
ATOM 1296 O O . TRP A 1 166 ? -10.837 -4.332 2.154 1.00 94.75 166 TRP A O 1
ATOM 1306 N N . VAL A 1 167 ? -12.033 -5.961 1.168 1.00 94.00 167 VAL A N 1
ATOM 1307 C CA . VAL A 1 167 ? -13.094 -6.074 2.150 1.00 94.00 167 VAL A CA 1
ATOM 1308 C C . VAL A 1 167 ? -12.739 -7.202 3.110 1.00 94.00 167 VAL A C 1
ATOM 1310 O O . VAL A 1 167 ? -12.781 -8.389 2.774 1.00 94.00 167 VAL A O 1
ATOM 1313 N N . ILE A 1 168 ? -12.388 -6.838 4.340 1.00 91.38 168 ILE A N 1
ATOM 1314 C CA . ILE A 1 168 ? -11.994 -7.808 5.355 1.00 91.38 168 ILE A CA 1
ATOM 1315 C C . ILE A 1 168 ? -13.250 -8.337 6.031 1.00 91.38 168 ILE A C 1
ATOM 1317 O O . ILE A 1 168 ? -13.965 -7.606 6.718 1.00 91.38 168 ILE A O 1
ATOM 1321 N N . SER A 1 169 ? -13.529 -9.624 5.840 1.00 90.75 169 SER A N 1
ATOM 1322 C CA . SER A 1 169 ? -14.672 -10.280 6.476 1.00 90.75 169 SER A CA 1
ATOM 1323 C C . SER A 1 169 ? -14.259 -10.969 7.768 1.00 90.75 169 SER A C 1
ATOM 1325 O O . SER A 1 169 ? -13.185 -11.571 7.859 1.00 90.75 169 SER A O 1
ATOM 1327 N N . SER A 1 170 ? -15.138 -10.916 8.760 1.00 89.31 170 SER A N 1
ATOM 1328 C CA . SER A 1 170 ? -14.985 -11.642 10.016 1.00 89.31 170 SER A CA 1
ATOM 1329 C C . SER A 1 170 ? -15.183 -13.154 9.843 1.00 89.31 170 SER A C 1
ATOM 1331 O O . SER A 1 170 ? -15.844 -13.622 8.912 1.00 89.31 170 SER A O 1
ATOM 1333 N N . GLY A 1 171 ? -14.617 -13.939 10.762 1.00 85.56 171 GLY A N 1
ATOM 1334 C CA . GLY A 1 171 ? -14.768 -15.394 10.807 1.00 85.56 171 GLY A CA 1
ATOM 1335 C C . GLY A 1 171 ? -13.973 -16.151 9.743 1.00 85.56 171 GLY A C 1
ATOM 1336 O O . GLY A 1 171 ? -14.207 -17.341 9.542 1.00 85.56 171 GLY A O 1
ATOM 1337 N N . ARG A 1 172 ? -13.045 -15.484 9.045 1.00 88.50 172 ARG A N 1
ATOM 1338 C CA . ARG A 1 172 ? -12.169 -16.111 8.050 1.00 88.50 172 ARG A CA 1
ATOM 1339 C C . ARG A 1 172 ? -10.796 -15.448 7.973 1.00 88.50 172 ARG A C 1
ATOM 1341 O O . ARG A 1 172 ? -10.597 -14.319 8.424 1.00 88.50 172 ARG A O 1
ATOM 1348 N N . LYS A 1 173 ? -9.857 -16.150 7.340 1.00 90.06 173 LYS A N 1
ATOM 1349 C CA . LYS A 1 173 ? -8.593 -15.579 6.863 1.00 90.06 173 LYS A CA 1
ATOM 1350 C C . LYS A 1 173 ? -8.840 -14.756 5.606 1.00 90.06 173 LYS A C 1
ATOM 1352 O O . LYS A 1 173 ? -9.446 -15.242 4.653 1.00 90.06 173 LYS A O 1
ATOM 1357 N N . ASN A 1 174 ? -8.334 -13.530 5.597 1.00 90.00 174 ASN A N 1
ATOM 1358 C CA . ASN A 1 174 ? -8.404 -12.634 4.451 1.00 90.00 174 ASN A CA 1
ATOM 1359 C C . ASN A 1 174 ? -6.996 -12.511 3.868 1.00 90.00 174 ASN A C 1
ATOM 1361 O O . ASN A 1 174 ? -6.095 -11.978 4.513 1.00 90.00 174 ASN A O 1
ATOM 1365 N N . ILE A 1 175 ? -6.792 -13.077 2.680 1.00 90.38 175 ILE A N 1
ATOM 1366 C CA . ILE A 1 175 ? -5.482 -13.120 2.025 1.00 90.38 175 ILE A CA 1
ATOM 1367 C C . ILE A 1 175 ? -5.387 -11.942 1.066 1.00 90.38 175 ILE A C 1
ATOM 1369 O O . ILE A 1 175 ? -6.213 -11.806 0.165 1.00 90.38 175 ILE A O 1
ATOM 1373 N N . MET A 1 176 ? -4.341 -11.139 1.212 1.00 91.88 176 MET A N 1
ATOM 1374 C CA . MET A 1 176 ? -4.032 -10.032 0.320 1.00 91.88 176 MET A CA 1
ATOM 1375 C C . MET A 1 176 ? -2.796 -10.356 -0.519 1.00 91.88 176 MET A C 1
ATOM 1377 O O . MET A 1 176 ? -1.818 -10.958 -0.065 1.00 91.88 176 MET A O 1
ATOM 1381 N N . THR A 1 177 ? -2.841 -9.962 -1.783 1.00 93.31 177 THR A N 1
ATOM 1382 C CA . THR A 1 177 ? -1.736 -10.060 -2.732 1.00 93.31 177 THR A CA 1
ATOM 1383 C C . THR A 1 177 ? -1.727 -8.807 -3.581 1.00 93.31 177 THR A C 1
ATOM 1385 O O . THR A 1 177 ? -2.719 -8.496 -4.238 1.00 93.31 177 THR A O 1
ATOM 1388 N N . LEU A 1 178 ? -0.581 -8.135 -3.622 1.00 94.69 178 LEU A N 1
ATOM 1389 C CA . LEU A 1 178 ? -0.373 -6.949 -4.437 1.00 94.69 178 LEU A CA 1
ATOM 1390 C C . LEU A 1 178 ? 1.052 -6.952 -4.985 1.00 94.69 178 LEU A C 1
ATOM 1392 O O . LEU A 1 178 ? 2.007 -7.214 -4.255 1.00 94.69 178 LEU A O 1
ATOM 1396 N N . SER A 1 179 ? 1.203 -6.655 -6.274 1.00 94.25 179 SER A N 1
ATOM 1397 C CA . SER A 1 179 ? 2.506 -6.442 -6.892 1.00 94.25 179 SER A CA 1
ATOM 1398 C C . SER A 1 179 ? 2.445 -5.426 -8.022 1.00 94.25 179 SER A C 1
ATOM 1400 O O . SER A 1 179 ? 1.589 -5.504 -8.908 1.00 94.25 179 SER A O 1
ATOM 1402 N N . PHE A 1 180 ? 3.409 -4.513 -8.044 1.00 94.12 180 PHE A N 1
ATOM 1403 C CA . PHE A 1 180 ? 3.560 -3.487 -9.068 1.00 94.12 180 PHE A CA 1
ATOM 1404 C C . PHE A 1 180 ? 5.031 -3.311 -9.458 1.00 94.12 180 PHE A C 1
ATOM 1406 O O . PHE A 1 180 ? 5.938 -3.808 -8.787 1.00 94.12 180 PHE A O 1
ATOM 1413 N N . LYS A 1 181 ? 5.265 -2.632 -10.583 1.00 92.62 181 LYS A N 1
ATOM 1414 C CA . LYS A 1 181 ? 6.604 -2.396 -11.131 1.00 92.62 181 LYS A CA 1
ATOM 1415 C C . LYS A 1 181 ? 6.792 -0.918 -11.422 1.00 92.62 181 LYS A C 1
ATOM 1417 O O . LYS A 1 181 ? 5.963 -0.341 -12.118 1.00 92.62 181 LYS A O 1
ATOM 1422 N N . THR A 1 182 ? 7.875 -0.327 -10.938 1.00 89.81 182 THR A N 1
ATOM 1423 C CA . THR A 1 182 ? 8.275 1.039 -11.291 1.00 89.81 182 THR A CA 1
ATOM 1424 C C . THR A 1 182 ? 9.493 0.999 -12.207 1.00 89.81 182 THR A C 1
ATOM 1426 O O . THR A 1 182 ? 10.313 0.087 -12.129 1.00 89.81 182 THR A O 1
ATOM 1429 N N . TYR A 1 183 ? 9.600 1.972 -13.110 1.00 89.19 183 TYR A N 1
ATOM 1430 C CA . TYR A 1 183 ? 10.732 2.084 -14.025 1.00 89.19 183 TYR A CA 1
ATOM 1431 C C . TYR A 1 183 ? 11.761 3.068 -13.475 1.00 89.19 183 TYR A C 1
ATOM 1433 O O . TYR A 1 183 ? 11.422 4.185 -13.078 1.00 89.19 183 TYR A O 1
ATOM 1441 N N . ASN A 1 184 ? 13.030 2.672 -13.505 1.00 86.69 184 ASN A N 1
ATOM 1442 C CA . ASN A 1 184 ? 14.141 3.523 -13.109 1.00 86.69 184 ASN A CA 1
ATOM 1443 C C . ASN A 1 184 ? 14.480 4.473 -14.266 1.00 86.69 184 ASN A C 1
ATOM 1445 O O . ASN A 1 184 ? 15.177 4.110 -15.215 1.00 86.69 184 ASN A O 1
ATOM 1449 N N . MET A 1 185 ? 13.980 5.709 -14.187 1.00 85.75 185 MET A N 1
ATOM 1450 C CA . MET A 1 185 ? 14.113 6.688 -15.275 1.00 85.75 185 MET A CA 1
ATOM 1451 C C . MET A 1 185 ? 15.571 7.067 -15.563 1.00 85.75 185 MET A C 1
ATOM 1453 O O . MET A 1 185 ? 15.945 7.214 -16.720 1.00 85.75 185 MET A O 1
ATOM 1457 N N . VAL A 1 186 ? 16.418 7.187 -14.535 1.00 88.00 186 VAL A N 1
ATOM 1458 C CA . VAL A 1 186 ? 17.834 7.577 -14.688 1.00 88.00 186 VAL A CA 1
ATOM 1459 C C . VAL A 1 186 ? 18.626 6.604 -15.580 1.00 88.00 186 VAL A C 1
ATOM 1461 O O . VAL A 1 186 ? 19.190 7.053 -16.584 1.00 88.00 186 VAL A O 1
ATOM 1464 N N . PRO A 1 187 ? 18.685 5.292 -15.282 1.00 89.12 187 PRO A N 1
ATOM 1465 C CA . PRO A 1 187 ? 19.383 4.334 -16.137 1.00 89.12 187 PRO A CA 1
ATOM 1466 C C . PRO A 1 187 ? 18.717 4.182 -17.506 1.00 89.12 187 PRO A C 1
ATOM 1468 O O . PRO A 1 187 ? 19.427 4.019 -18.494 1.00 89.12 187 PRO A O 1
ATOM 1471 N N . LEU A 1 188 ? 17.388 4.304 -17.599 1.00 88.62 188 LEU A N 1
ATOM 1472 C CA . LEU A 1 188 ? 16.666 4.237 -18.874 1.00 88.62 188 LEU A CA 1
ATOM 1473 C C . LEU A 1 188 ? 17.057 5.392 -19.809 1.00 88.62 188 LEU A C 1
ATOM 1475 O O . LEU A 1 188 ? 17.421 5.165 -20.963 1.00 88.62 188 LEU A O 1
ATOM 1479 N N . ILE A 1 189 ? 17.078 6.622 -19.291 1.00 92.12 189 ILE A N 1
ATOM 1480 C CA . ILE A 1 189 ? 17.539 7.808 -20.024 1.00 92.12 189 ILE A CA 1
ATOM 1481 C C . ILE A 1 189 ? 19.022 7.665 -20.387 1.00 92.12 189 ILE A C 1
ATOM 1483 O O . ILE A 1 189 ? 19.410 7.924 -21.525 1.00 92.12 189 ILE A O 1
ATOM 1487 N N . SER A 1 190 ? 19.855 7.207 -19.451 1.00 92.62 190 SER A N 1
ATOM 1488 C CA . SER A 1 190 ? 21.295 7.023 -19.684 1.00 92.62 190 SER A CA 1
ATOM 1489 C C . SER A 1 190 ? 21.577 6.002 -20.791 1.00 92.62 190 SER A C 1
ATOM 1491 O O . SER A 1 190 ? 22.435 6.234 -21.643 1.00 92.62 190 SER A O 1
ATOM 1493 N N . ALA A 1 191 ? 20.828 4.896 -20.821 1.00 93.38 191 ALA A N 1
ATOM 1494 C CA . ALA A 1 191 ? 20.918 3.891 -21.875 1.00 93.38 191 ALA A CA 1
ATOM 1495 C C . ALA A 1 191 ? 20.504 4.464 -23.238 1.00 93.38 191 ALA A C 1
ATOM 1497 O O . ALA A 1 191 ? 21.206 4.247 -24.225 1.00 93.38 191 ALA A O 1
ATOM 1498 N N . LEU A 1 192 ? 19.426 5.256 -23.286 1.00 94.81 192 LEU A N 1
ATOM 1499 C CA . LEU A 1 192 ? 18.981 5.921 -24.512 1.00 94.81 192 LEU A CA 1
ATOM 1500 C C . LEU A 1 192 ? 20.061 6.860 -25.073 1.00 94.81 192 LEU A C 1
ATOM 1502 O O . LEU A 1 192 ? 20.388 6.786 -26.257 1.00 94.81 192 LEU A O 1
ATOM 1506 N N . PHE A 1 193 ? 20.679 7.686 -24.223 1.00 95.44 193 PHE A N 1
ATOM 1507 C CA . PHE A 1 193 ? 21.802 8.537 -24.633 1.00 95.44 193 PHE A CA 1
ATOM 1508 C C . PHE A 1 193 ? 22.998 7.722 -25.138 1.00 95.44 193 PHE A C 1
ATOM 1510 O O . PHE A 1 193 ? 23.609 8.089 -26.144 1.00 95.44 193 PHE A O 1
ATOM 1517 N N . GLY A 1 194 ? 23.315 6.602 -24.482 1.00 95.94 194 GLY A N 1
ATOM 1518 C CA . GLY A 1 194 ? 24.370 5.689 -24.921 1.00 95.94 194 GLY A CA 1
ATOM 1519 C C . GLY A 1 194 ? 24.118 5.123 -26.322 1.00 95.94 194 GLY A C 1
ATOM 1520 O O . GLY A 1 194 ? 25.027 5.123 -27.152 1.00 95.94 194 GLY A O 1
ATOM 1521 N N . ILE A 1 195 ? 22.880 4.709 -26.611 1.00 96.06 195 ILE A N 1
ATOM 1522 C CA . ILE A 1 195 ? 22.476 4.194 -27.929 1.00 96.06 195 ILE A CA 1
ATOM 1523 C C . ILE A 1 195 ? 22.612 5.278 -29.004 1.00 96.06 195 ILE A C 1
ATOM 1525 O O . ILE A 1 195 ? 23.191 5.020 -30.058 1.00 96.06 195 ILE A O 1
ATOM 1529 N N . VAL A 1 196 ? 22.139 6.499 -28.736 1.00 96.50 196 VAL A N 1
ATOM 1530 C CA . VAL A 1 196 ? 22.228 7.616 -29.692 1.00 96.50 196 VAL A CA 1
ATOM 1531 C C . VAL A 1 196 ? 23.685 7.976 -29.991 1.00 96.50 196 VAL A C 1
ATOM 1533 O O . VAL A 1 196 ? 24.058 8.122 -31.154 1.00 96.50 196 VAL A O 1
ATOM 1536 N N . LEU A 1 197 ? 24.541 8.061 -28.968 1.00 96.38 197 LEU A N 1
ATOM 1537 C CA . LEU A 1 197 ? 25.971 8.330 -29.160 1.00 96.38 197 LEU A CA 1
ATOM 1538 C C . LEU A 1 197 ? 26.668 7.220 -29.955 1.00 96.38 197 LEU A C 1
ATOM 1540 O O . LEU A 1 197 ? 27.479 7.513 -30.835 1.00 96.38 197 LEU A O 1
ATOM 1544 N N . LEU A 1 198 ? 26.335 5.954 -29.683 1.00 96.44 198 LEU A N 1
ATOM 1545 C CA . LEU A 1 198 ? 26.854 4.816 -30.440 1.00 96.44 198 LEU A CA 1
ATOM 1546 C C . LEU A 1 198 ? 26.430 4.893 -31.913 1.00 96.44 198 LEU A C 1
ATOM 1548 O O . LEU A 1 198 ? 27.266 4.713 -32.798 1.00 96.44 198 LEU A O 1
ATOM 1552 N N . ALA A 1 199 ? 25.161 5.205 -32.183 1.00 95.56 199 ALA A N 1
ATOM 1553 C CA . ALA A 1 199 ? 24.642 5.356 -33.539 1.00 95.56 199 ALA A CA 1
ATOM 1554 C C . ALA A 1 199 ? 25.366 6.477 -34.305 1.00 95.56 199 ALA A C 1
ATOM 1556 O O . ALA A 1 199 ? 25.777 6.272 -35.449 1.00 95.56 199 ALA A O 1
ATOM 1557 N N . VAL A 1 200 ? 25.612 7.623 -33.659 1.00 95.31 200 VAL A N 1
ATOM 1558 C CA . VAL A 1 200 ? 26.393 8.729 -34.240 1.00 95.31 200 VAL A CA 1
ATOM 1559 C C . VAL A 1 200 ? 27.832 8.298 -34.540 1.00 95.31 200 VAL A C 1
ATOM 1561 O O . VAL A 1 200 ? 28.334 8.573 -35.628 1.00 95.31 200 VAL A O 1
ATOM 1564 N N . LEU A 1 201 ? 28.498 7.584 -33.628 1.00 94.94 201 LEU A N 1
ATOM 1565 C CA . LEU A 1 201 ? 29.857 7.076 -33.857 1.00 94.94 201 LEU A CA 1
ATOM 1566 C C . LEU A 1 201 ? 29.918 6.091 -35.030 1.00 94.94 201 LEU A C 1
ATOM 1568 O O . LEU A 1 201 ? 30.807 6.201 -35.877 1.00 94.94 201 LEU A O 1
ATOM 1572 N N . ILE A 1 202 ? 28.969 5.154 -35.110 1.00 94.62 202 ILE A N 1
ATOM 1573 C CA . ILE A 1 202 ? 28.869 4.204 -36.226 1.00 94.62 202 ILE A CA 1
ATOM 1574 C C . ILE A 1 202 ? 28.653 4.958 -37.542 1.00 94.62 202 ILE A C 1
ATOM 1576 O O . ILE A 1 202 ? 29.321 4.653 -38.531 1.00 94.62 202 ILE A O 1
ATOM 1580 N N . TYR A 1 203 ? 27.782 5.971 -37.551 1.00 94.50 203 TYR A N 1
ATOM 1581 C CA . TYR A 1 203 ? 27.529 6.810 -38.721 1.00 94.50 203 TYR A CA 1
ATOM 1582 C C . TYR A 1 203 ? 28.782 7.574 -39.179 1.00 94.50 203 TYR A C 1
ATOM 1584 O O . TYR A 1 203 ? 29.104 7.576 -40.370 1.00 94.50 203 TYR A O 1
ATOM 1592 N N . LEU A 1 204 ? 29.539 8.171 -38.253 1.00 93.06 204 LEU A N 1
ATOM 1593 C CA . LEU A 1 204 ? 30.796 8.859 -38.570 1.00 93.06 204 LEU A CA 1
ATOM 1594 C C . LEU A 1 204 ? 31.837 7.894 -39.158 1.00 93.06 204 LEU A C 1
ATOM 1596 O O . LEU A 1 204 ? 32.406 8.162 -40.213 1.00 93.06 204 LEU A O 1
ATOM 1600 N N . ILE A 1 205 ? 32.020 6.718 -38.550 1.00 91.69 205 ILE A N 1
ATOM 1601 C CA . ILE A 1 205 ? 32.944 5.693 -39.068 1.00 91.69 205 ILE A CA 1
ATOM 1602 C C . ILE A 1 205 ? 32.505 5.199 -40.456 1.00 91.69 205 ILE A C 1
ATOM 1604 O O . ILE A 1 205 ? 33.342 4.971 -41.334 1.00 91.69 205 ILE A O 1
ATOM 1608 N N . ALA A 1 206 ? 31.202 5.008 -40.670 1.00 88.75 206 ALA A N 1
ATOM 1609 C CA . ALA A 1 206 ? 30.661 4.565 -41.951 1.00 88.75 206 ALA A CA 1
ATOM 1610 C C . ALA A 1 206 ? 30.840 5.624 -43.055 1.00 88.75 206 ALA A C 1
ATOM 1612 O O . ALA A 1 206 ? 31.224 5.283 -44.177 1.00 88.75 206 ALA A O 1
ATOM 1613 N N . THR A 1 207 ? 30.615 6.902 -42.742 1.00 86.19 207 THR A N 1
ATOM 1614 C CA . THR A 1 207 ? 30.758 8.013 -43.698 1.00 86.19 207 THR A CA 1
ATOM 1615 C C . THR A 1 207 ? 32.219 8.323 -44.036 1.00 86.19 207 THR A C 1
ATOM 1617 O O . THR A 1 207 ? 32.526 8.537 -45.212 1.00 86.19 207 THR A O 1
ATOM 1620 N N . ASP A 1 208 ? 33.143 8.237 -43.076 1.00 79.19 208 ASP A N 1
ATOM 1621 C CA . ASP A 1 208 ? 34.585 8.381 -43.337 1.00 79.19 208 ASP A CA 1
ATOM 1622 C C . ASP A 1 208 ? 35.131 7.253 -44.227 1.00 79.19 208 ASP A C 1
ATOM 1624 O O . ASP A 1 208 ? 35.927 7.488 -45.141 1.00 79.19 208 ASP A O 1
ATOM 1628 N N . LYS A 1 209 ? 34.653 6.016 -44.036 1.00 70.88 209 LYS A N 1
ATOM 1629 C CA . LYS A 1 209 ? 35.010 4.889 -44.914 1.00 70.88 209 LYS A CA 1
ATOM 1630 C C . LYS A 1 209 ? 34.491 5.055 -46.342 1.00 70.88 209 LYS A C 1
ATOM 1632 O O . LYS A 1 209 ? 35.133 4.549 -47.261 1.00 70.88 209 LYS A O 1
ATOM 1637 N N . LYS A 1 210 ? 33.358 5.737 -46.540 1.00 60.84 210 LYS A N 1
ATOM 1638 C CA . LYS A 1 210 ? 32.829 6.031 -47.879 1.00 60.84 210 LYS A CA 1
ATOM 1639 C C . LYS A 1 210 ? 33.709 7.063 -48.594 1.00 60.84 210 LYS A C 1
ATOM 1641 O O . LYS A 1 210 ? 34.131 6.810 -49.714 1.00 60.84 210 LYS A O 1
ATOM 1646 N N . LYS A 1 211 ? 34.119 8.131 -47.898 1.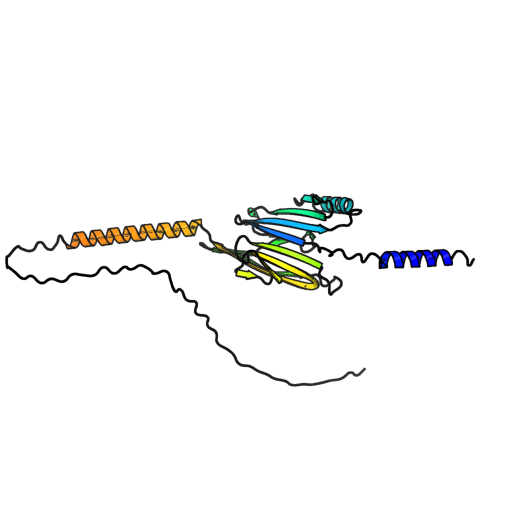00 58.47 211 LYS A N 1
ATOM 1647 C CA . LYS A 1 211 ? 35.032 9.152 -48.447 1.00 58.47 211 LYS A CA 1
ATOM 1648 C C . LYS A 1 211 ? 36.401 8.593 -48.849 1.00 58.47 211 LYS A C 1
ATOM 1650 O O . LYS A 1 211 ? 36.938 8.999 -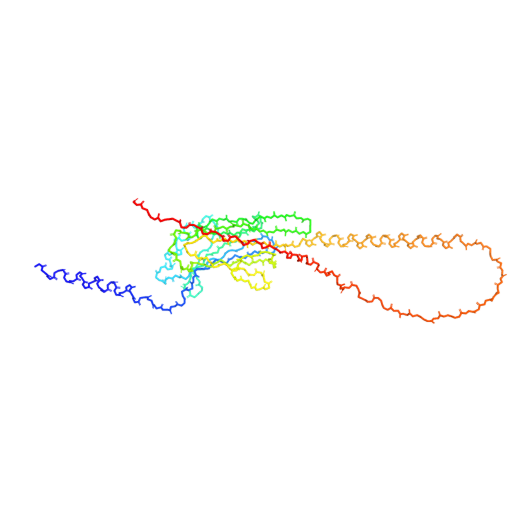49.869 1.00 58.47 211 LYS A O 1
ATOM 1655 N N . ASN A 1 212 ? 36.952 7.629 -48.111 1.00 54.59 212 ASN A N 1
ATOM 1656 C CA . ASN A 1 212 ? 38.243 7.018 -48.463 1.00 54.59 212 ASN A CA 1
ATOM 1657 C C . ASN A 1 212 ? 38.185 6.007 -49.624 1.00 54.59 212 ASN A C 1
ATOM 1659 O O . ASN A 1 212 ? 39.238 5.649 -50.148 1.00 54.59 212 ASN A O 1
ATOM 1663 N N . LYS A 1 213 ? 37.001 5.537 -50.039 1.00 53.72 213 LYS A N 1
ATOM 1664 C CA . LYS A 1 213 ? 36.867 4.678 -51.230 1.00 53.72 213 LYS A CA 1
ATOM 1665 C C . LYS A 1 213 ? 36.851 5.482 -52.531 1.00 53.72 213 LYS A C 1
ATOM 1667 O O . LYS A 1 213 ? 37.385 5.003 -53.525 1.00 53.72 213 LYS A O 1
ATOM 1672 N N . ASP A 1 214 ? 36.346 6.713 -52.502 1.00 51.88 214 ASP A N 1
ATOM 1673 C CA . ASP A 1 214 ? 36.274 7.570 -53.694 1.00 51.88 214 ASP A CA 1
ATOM 1674 C C . ASP A 1 214 ? 37.632 8.200 -54.070 1.00 51.88 214 ASP A C 1
ATOM 1676 O O . ASP A 1 214 ? 37.820 8.645 -55.197 1.00 51.88 214 ASP A O 1
ATOM 1680 N N . TYR A 1 215 ? 38.629 8.174 -53.176 1.00 48.34 215 TYR A N 1
ATOM 1681 C CA . TYR A 1 215 ? 39.987 8.671 -53.456 1.00 48.34 215 TYR A CA 1
ATOM 1682 C C . TYR A 1 215 ? 40.963 7.621 -54.018 1.00 48.34 215 TYR A C 1
ATOM 1684 O O . TYR A 1 215 ? 42.110 7.963 -54.303 1.00 48.34 215 TYR A O 1
ATOM 1692 N N . SER A 1 216 ? 40.549 6.359 -54.209 1.00 39.25 216 SER A N 1
ATOM 1693 C CA . SER A 1 216 ? 41.394 5.329 -54.849 1.00 39.25 216 SER A CA 1
ATOM 1694 C C . SER A 1 216 ? 40.969 4.968 -56.278 1.00 39.25 216 SER A C 1
ATOM 1696 O O . SER A 1 216 ? 41.488 4.002 -56.837 1.00 39.25 216 SER A O 1
ATOM 1698 N N . TYR A 1 217 ? 40.057 5.736 -56.877 1.00 43.31 217 TYR A N 1
ATOM 1699 C CA . TYR A 1 217 ? 39.662 5.614 -58.282 1.00 43.31 217 TYR A CA 1
ATOM 1700 C C . TYR A 1 217 ? 39.933 6.931 -59.027 1.00 43.31 217 TYR A C 1
ATOM 1702 O O . TYR A 1 217 ? 39.052 7.545 -59.609 1.00 43.31 217 TYR A O 1
ATOM 1710 N N . VAL A 1 218 ? 41.191 7.377 -59.006 1.00 43.50 218 VAL A N 1
ATOM 1711 C CA . VAL A 1 218 ? 41.727 8.236 -60.072 1.00 43.50 218 VAL A CA 1
ATOM 1712 C C . VAL A 1 218 ? 42.679 7.357 -60.877 1.00 43.50 218 VAL A C 1
ATOM 1714 O O . VAL A 1 218 ? 43.892 7.389 -60.698 1.00 43.50 218 VAL A O 1
ATOM 1717 N N . SER A 1 219 ? 42.086 6.476 -61.682 1.00 43.41 219 SER A N 1
ATOM 1718 C CA . SER A 1 219 ? 42.759 5.808 -62.790 1.00 43.41 219 SER A CA 1
ATOM 1719 C C . SER A 1 219 ? 42.297 6.515 -64.053 1.00 43.41 219 SER A C 1
ATOM 1721 O O . SER A 1 219 ? 41.122 6.433 -64.389 1.00 43.41 219 SER A O 1
ATOM 1723 N N . ASP A 1 220 ? 43.238 7.225 -64.668 1.00 34.94 220 ASP A N 1
ATOM 1724 C CA . ASP A 1 220 ? 43.293 7.671 -66.060 1.00 34.94 220 ASP A CA 1
ATOM 1725 C C . ASP A 1 220 ? 41.980 8.086 -66.742 1.00 34.94 220 ASP A C 1
ATOM 1727 O O . ASP A 1 220 ? 41.178 7.269 -67.196 1.00 34.94 220 ASP A O 1
ATOM 1731 N N . GLU A 1 221 ? 41.865 9.399 -66.958 1.00 35.59 221 GLU A N 1
ATOM 1732 C CA . GLU A 1 221 ? 41.168 9.949 -68.116 1.00 35.59 221 GLU A CA 1
ATOM 1733 C C . GLU A 1 221 ? 41.636 9.236 -69.396 1.00 35.59 221 GLU A C 1
ATOM 1735 O O . GLU A 1 221 ? 42.753 9.429 -69.878 1.00 35.59 221 GLU A O 1
ATOM 1740 N N . SER A 1 222 ? 40.742 8.464 -70.004 1.00 36.59 222 SER A N 1
ATOM 1741 C CA . SER A 1 222 ? 40.710 8.328 -71.454 1.00 36.59 222 SER A CA 1
ATOM 1742 C C . SER A 1 222 ? 39.255 8.315 -71.913 1.00 36.59 222 SER A C 1
ATOM 1744 O O . SER A 1 222 ? 38.396 7.654 -71.336 1.00 36.59 222 SER A O 1
ATOM 1746 N N . LEU A 1 223 ? 39.005 9.170 -72.899 1.00 41.25 223 LEU A N 1
ATOM 1747 C CA . LEU A 1 223 ? 37.717 9.536 -73.464 1.00 41.25 223 LEU A CA 1
ATOM 1748 C C . LEU A 1 223 ? 37.006 8.385 -74.193 1.00 41.25 223 LEU A C 1
ATOM 1750 O O . LEU A 1 223 ? 37.631 7.704 -75.002 1.00 41.25 223 LEU A O 1
ATOM 1754 N N . SER A 1 224 ? 35.684 8.322 -74.023 1.00 36.06 224 SER A N 1
ATOM 1755 C CA . SER A 1 224 ? 34.670 8.005 -75.054 1.00 36.06 224 SER A CA 1
ATOM 1756 C C . SER A 1 224 ? 33.289 8.259 -74.426 1.00 36.06 224 SER A C 1
ATOM 1758 O O . SER A 1 224 ? 32.968 7.632 -73.421 1.00 36.06 224 SER A O 1
ATOM 1760 N N . GLU A 1 225 ? 32.637 9.384 -74.727 1.00 44.59 225 GLU A N 1
ATOM 1761 C CA . GLU A 1 225 ? 31.536 9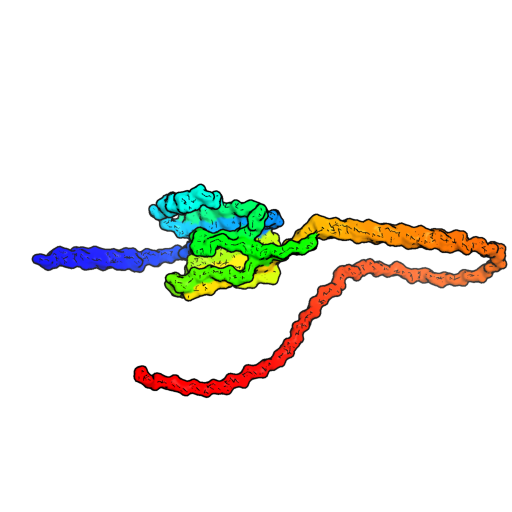.515 -75.708 1.00 44.59 225 GLU A CA 1
ATOM 1762 C C . GLU A 1 225 ? 30.308 8.622 -75.426 1.00 44.59 225 GLU A C 1
ATOM 1764 O O . GLU A 1 225 ? 30.389 7.402 -75.516 1.00 44.59 225 GLU A O 1
ATOM 1769 N N . ASP A 1 226 ? 29.206 9.321 -75.113 1.00 39.22 226 ASP A N 1
ATOM 1770 C CA . ASP A 1 226 ? 27.781 9.050 -75.356 1.00 39.22 226 ASP A CA 1
ATOM 1771 C C . ASP A 1 226 ? 27.155 7.700 -74.956 1.00 39.22 226 ASP A C 1
ATOM 1773 O O . ASP A 1 226 ? 27.383 6.679 -75.589 1.00 39.22 226 ASP A O 1
ATOM 1777 N N . GLU A 1 227 ? 26.213 7.734 -74.003 1.00 38.62 227 GLU A N 1
ATOM 1778 C CA . GLU A 1 227 ? 24.783 7.589 -74.336 1.00 38.62 227 GLU A CA 1
ATOM 1779 C C . GLU A 1 227 ? 23.879 7.917 -73.132 1.00 38.62 227 GLU A C 1
ATOM 1781 O O . GLU A 1 227 ? 24.059 7.451 -72.007 1.00 38.62 227 GLU A O 1
ATOM 1786 N N . GLU A 1 228 ? 22.899 8.765 -73.414 1.00 43.84 228 GLU A N 1
ATOM 1787 C CA . GLU A 1 228 ? 21.723 9.109 -72.623 1.00 43.84 228 GLU A CA 1
ATOM 1788 C C . GLU A 1 228 ? 20.797 7.888 -72.478 1.00 43.84 228 GLU A C 1
ATOM 1790 O O . GLU A 1 228 ? 20.529 7.234 -73.476 1.00 43.84 228 GLU A O 1
ATOM 1795 N N . ILE A 1 229 ? 20.268 7.613 -71.277 1.00 36.03 229 ILE A N 1
ATOM 1796 C CA . ILE A 1 229 ? 18.887 7.139 -71.061 1.00 36.03 229 ILE A CA 1
ATOM 1797 C C . ILE A 1 229 ? 18.454 7.508 -69.634 1.00 36.03 229 ILE A C 1
ATOM 1799 O O . ILE A 1 229 ? 19.127 7.256 -68.637 1.00 36.03 229 ILE A O 1
ATOM 1803 N N . THR A 1 230 ? 17.299 8.155 -69.619 1.00 41.47 230 THR A N 1
ATOM 1804 C CA . THR A 1 230 ? 16.457 8.639 -68.531 1.00 41.47 230 THR A CA 1
ATOM 1805 C C . THR A 1 230 ? 15.857 7.495 -67.707 1.00 41.47 230 THR A C 1
ATOM 1807 O O . THR A 1 230 ? 15.467 6.496 -68.294 1.00 41.47 230 THR A O 1
ATOM 1810 N N . GLU A 1 231 ? 15.682 7.688 -66.394 1.00 34.75 231 GLU A N 1
ATOM 1811 C CA . GLU A 1 231 ? 14.468 7.299 -65.644 1.00 34.75 231 GLU A CA 1
ATOM 1812 C C . GLU A 1 231 ? 14.513 7.898 -64.216 1.00 34.75 231 GLU A C 1
ATOM 1814 O O . GLU A 1 231 ? 15.233 7.436 -63.336 1.00 34.75 231 GLU A O 1
ATOM 1819 N N . GLU A 1 232 ? 13.756 8.978 -64.006 1.00 39.50 232 GLU A N 1
ATOM 1820 C CA . GLU A 1 232 ? 13.040 9.247 -62.743 1.00 39.50 232 GLU A CA 1
ATOM 1821 C C . GLU A 1 232 ? 11.682 8.506 -62.809 1.00 39.50 232 GLU A C 1
ATOM 1823 O O . GLU A 1 232 ? 11.272 8.181 -63.929 1.00 39.50 232 GLU A O 1
ATOM 1828 N N . PRO A 1 233 ? 10.897 8.320 -61.720 1.00 45.97 233 PRO A N 1
ATOM 1829 C CA . PRO A 1 233 ? 11.047 8.803 -60.335 1.00 45.97 233 PRO A CA 1
ATOM 1830 C C . PRO A 1 233 ? 10.811 7.692 -59.275 1.00 45.97 233 PRO A C 1
ATOM 1832 O O . PRO A 1 233 ? 10.470 6.567 -59.620 1.00 45.97 233 PRO A O 1
ATOM 1835 N N . GLN A 1 234 ? 10.930 8.010 -57.979 1.00 33.47 234 GLN A N 1
ATOM 1836 C CA . GLN A 1 234 ? 9.822 7.919 -57.001 1.00 33.47 234 GLN A CA 1
ATOM 1837 C C . GLN A 1 234 ? 10.327 8.109 -55.564 1.00 33.47 234 GLN A C 1
ATOM 1839 O O . GLN A 1 234 ? 11.043 7.277 -55.009 1.00 33.47 234 GLN A O 1
ATOM 1844 N N . ASP A 1 235 ? 9.909 9.234 -54.984 1.00 48.12 235 ASP A N 1
ATOM 1845 C CA . ASP A 1 235 ? 9.667 9.372 -53.554 1.00 48.12 235 ASP A CA 1
ATOM 1846 C C . ASP A 1 235 ? 8.648 8.308 -53.122 1.00 48.12 235 ASP A C 1
ATOM 1848 O O . ASP A 1 235 ? 7.534 8.290 -53.644 1.00 48.12 235 ASP A O 1
ATOM 1852 N N . GLU A 1 236 ? 8.999 7.472 -52.147 1.00 42.16 236 GLU A N 1
ATOM 1853 C CA . GLU A 1 236 ? 8.019 6.867 -51.246 1.00 42.16 236 GLU A CA 1
ATOM 1854 C C . GLU A 1 236 ? 8.522 7.013 -49.808 1.00 42.16 236 GLU A C 1
ATOM 1856 O O . GLU A 1 236 ? 9.609 6.570 -49.426 1.00 42.16 236 GLU A O 1
ATOM 1861 N N . GLU A 1 237 ? 7.702 7.732 -49.048 1.00 44.12 237 GLU A N 1
ATOM 1862 C CA . GLU A 1 237 ? 7.686 7.848 -47.602 1.00 44.12 237 GLU A CA 1
ATOM 1863 C C . GLU A 1 237 ? 7.913 6.484 -46.936 1.00 44.12 237 GLU A C 1
ATOM 1865 O O . GLU A 1 237 ? 7.214 5.516 -47.216 1.00 44.12 237 GLU A O 1
ATOM 1870 N N . ILE A 1 238 ? 8.849 6.418 -45.988 1.00 42.88 238 ILE A N 1
ATOM 1871 C CA . ILE A 1 238 ? 8.806 5.394 -44.937 1.00 42.88 238 ILE A CA 1
ATOM 1872 C C . ILE A 1 238 ? 8.498 6.130 -43.637 1.00 42.88 238 ILE A C 1
ATOM 1874 O O . ILE A 1 238 ? 9.351 6.366 -42.778 1.00 42.88 238 ILE A O 1
ATOM 1878 N N . GLU A 1 239 ? 7.250 6.581 -43.583 1.00 40.78 239 GLU A N 1
ATOM 1879 C CA . GLU A 1 239 ? 6.486 6.775 -42.361 1.00 40.78 239 GLU A CA 1
ATOM 1880 C C . GLU A 1 239 ? 6.073 5.377 -41.842 1.00 40.78 239 GLU A C 1
ATOM 1882 O O . GLU A 1 239 ? 5.913 4.440 -42.618 1.00 40.78 239 GLU A O 1
ATOM 1887 N N . GLU A 1 240 ? 5.946 5.238 -40.520 1.00 41.81 240 GLU A N 1
ATOM 1888 C CA . GLU A 1 240 ? 5.398 4.068 -39.802 1.00 41.81 240 GLU A CA 1
ATOM 1889 C C . GLU A 1 240 ? 6.248 2.776 -39.705 1.00 41.81 240 GLU A C 1
ATOM 1891 O O . GLU A 1 240 ? 6.009 1.754 -40.339 1.00 41.81 240 GLU A O 1
ATOM 1896 N N . MET A 1 241 ? 7.157 2.752 -38.721 1.00 38.97 241 MET A N 1
ATOM 1897 C CA . MET A 1 241 ? 7.413 1.544 -37.915 1.00 38.97 241 MET A CA 1
ATOM 1898 C C . MET A 1 241 ? 7.090 1.840 -36.443 1.00 38.97 241 MET A C 1
ATOM 1900 O O . MET A 1 241 ? 7.959 1.862 -35.572 1.00 38.97 241 MET A O 1
ATOM 1904 N N . ILE A 1 242 ? 5.814 2.111 -36.171 1.00 46.50 242 ILE A N 1
ATOM 1905 C CA . ILE A 1 242 ? 5.205 1.965 -34.844 1.00 46.50 242 ILE A CA 1
ATOM 1906 C C . ILE A 1 242 ? 3.901 1.202 -35.051 1.00 46.50 242 ILE A C 1
ATOM 1908 O O . ILE A 1 242 ? 2.833 1.788 -35.018 1.00 46.50 242 ILE A O 1
ATOM 1912 N N . GLU A 1 243 ? 3.978 -0.105 -35.281 1.00 38.69 243 GLU A N 1
ATOM 1913 C CA . GLU A 1 243 ? 2.882 -1.011 -34.940 1.00 38.69 243 GLU A CA 1
ATOM 1914 C C . GLU A 1 243 ? 3.356 -2.466 -34.994 1.00 38.69 243 GLU A C 1
ATOM 1916 O O . GLU A 1 243 ? 4.175 -2.831 -35.830 1.00 38.69 243 GLU A O 1
ATOM 1921 N N . GLN A 1 244 ? 2.809 -3.283 -34.089 1.00 40.03 244 GLN A N 1
ATOM 1922 C CA . GLN A 1 244 ? 2.933 -4.747 -34.015 1.00 40.03 244 GLN A CA 1
ATOM 1923 C C . GLN A 1 244 ? 4.187 -5.312 -33.323 1.00 40.03 244 GLN A C 1
ATOM 1925 O O . GLN A 1 244 ? 4.964 -6.078 -33.885 1.00 40.03 244 GLN A O 1
ATOM 1930 N N . LEU A 1 245 ? 4.301 -5.057 -32.015 1.00 40.66 245 LEU A N 1
ATOM 1931 C CA . LEU A 1 245 ? 4.643 -6.152 -31.096 1.00 40.66 245 LEU A CA 1
ATOM 1932 C C . LEU A 1 245 ? 3.326 -6.777 -30.644 1.00 40.66 245 LEU A C 1
ATOM 1934 O O . LEU A 1 245 ? 2.803 -6.458 -29.575 1.00 40.66 245 LEU A O 1
ATOM 1938 N N . ASP A 1 246 ? 2.764 -7.584 -31.540 1.00 36.47 246 ASP A N 1
ATOM 1939 C CA . ASP A 1 246 ? 1.569 -8.362 -31.268 1.00 36.47 246 ASP A CA 1
ATOM 1940 C C . ASP A 1 246 ? 1.907 -9.520 -30.324 1.00 36.47 246 ASP A C 1
ATOM 1942 O O . ASP A 1 246 ? 2.997 -10.100 -30.323 1.00 36.47 246 ASP A O 1
ATOM 1946 N N . PHE A 1 247 ? 0.958 -9.758 -29.442 1.00 39.22 247 PHE A N 1
ATOM 1947 C CA . PHE A 1 247 ? 1.056 -10.540 -28.231 1.00 39.22 247 PHE A CA 1
ATOM 1948 C C . PHE A 1 247 ? 0.615 -11.969 -28.557 1.00 39.22 247 PHE A C 1
ATOM 1950 O O . PHE A 1 247 ? -0.580 -12.245 -28.626 1.00 39.22 247 PHE A O 1
ATOM 1957 N N . GLU A 1 248 ? 1.557 -12.896 -28.755 1.00 36.34 248 GLU A N 1
ATOM 1958 C CA . GLU A 1 248 ? 1.215 -14.321 -28.847 1.00 36.34 248 GLU A CA 1
ATOM 1959 C C . GLU A 1 248 ? 0.862 -14.868 -27.455 1.00 36.34 248 GLU A C 1
ATOM 1961 O O . GLU A 1 248 ? 1.713 -15.190 -26.622 1.00 36.34 248 GLU A O 1
ATOM 1966 N N . VAL A 1 249 ? -0.447 -14.942 -27.213 1.00 41.31 249 VAL A N 1
ATOM 1967 C CA . VAL A 1 249 ? -1.081 -15.780 -26.195 1.00 41.31 249 VAL A CA 1
ATOM 1968 C C . VAL A 1 249 ? -1.019 -17.221 -26.673 1.00 41.31 249 VAL A C 1
ATOM 1970 O O . VAL A 1 249 ? -1.760 -17.605 -27.576 1.00 41.31 249 VAL A O 1
ATOM 1973 N N . ASP A 1 250 ? -0.200 -18.040 -26.023 1.00 32.09 250 ASP A N 1
ATOM 1974 C CA . ASP A 1 250 ? -0.325 -19.487 -26.149 1.00 32.09 250 ASP A CA 1
ATOM 1975 C C . ASP A 1 250 ? -1.481 -19.959 -25.249 1.00 32.09 250 ASP A C 1
ATOM 1977 O O . ASP A 1 250 ? -1.368 -20.056 -24.024 1.00 32.09 250 ASP A O 1
ATOM 1981 N N . SER A 1 251 ? -2.645 -20.152 -25.871 1.00 45.03 251 SER A N 1
ATOM 1982 C CA . SER A 1 251 ? -3.762 -20.916 -25.322 1.00 45.03 251 SER A CA 1
ATOM 1983 C C . SER A 1 251 ? -3.748 -22.301 -25.951 1.00 45.03 251 SER A C 1
ATOM 1985 O O . SER A 1 251 ? -4.182 -22.469 -27.090 1.00 45.03 251 SER A O 1
ATOM 1987 N N . SER A 1 252 ? -3.352 -23.309 -25.176 1.00 42.41 252 SER A N 1
ATOM 1988 C CA . SER A 1 252 ? -3.781 -24.686 -25.412 1.00 42.41 252 SER A CA 1
ATOM 1989 C C . SER A 1 252 ? -4.619 -25.192 -24.232 1.00 42.41 252 SER A C 1
ATOM 1991 O O . SER A 1 252 ? -4.137 -25.419 -23.125 1.00 42.41 252 SER A O 1
ATOM 1993 N N . ASN A 1 253 ? -5.920 -25.338 -24.514 1.00 39.50 253 ASN A N 1
ATOM 1994 C CA . ASN A 1 253 ? -6.818 -26.353 -23.947 1.00 39.50 253 ASN A CA 1
ATOM 1995 C C . ASN A 1 253 ? -6.112 -27.728 -23.956 1.00 39.50 253 ASN A C 1
ATOM 1997 O O . ASN A 1 253 ? -5.337 -27.992 -24.868 1.00 39.50 253 ASN A O 1
ATOM 2001 N N . GLY A 1 254 ? -6.335 -28.681 -23.055 1.00 35.47 254 GLY A N 1
ATOM 2002 C CA . GLY A 1 254 ? -7.485 -28.960 -22.199 1.00 35.47 254 GLY A CA 1
ATOM 2003 C C . GLY A 1 254 ? -7.855 -30.439 -22.390 1.00 35.47 254 GLY A C 1
ATOM 2004 O O . GLY A 1 254 ? -8.009 -30.851 -23.528 1.00 35.47 254 GLY A O 1
ATOM 2005 N N . GLU A 1 255 ? -7.965 -31.206 -21.302 1.00 34.78 255 GLU A N 1
ATOM 2006 C CA . GLU A 1 255 ? -8.647 -32.518 -21.185 1.00 34.78 255 GLU A CA 1
ATOM 2007 C C . GLU A 1 255 ? -8.636 -32.869 -19.678 1.00 34.78 255 GLU A C 1
ATOM 2009 O O . GLU A 1 255 ? -7.574 -33.006 -19.080 1.00 34.78 255 GLU A O 1
ATOM 2014 N N . SER A 1 256 ? -9.714 -32.610 -18.930 1.00 42.22 256 SER A N 1
ATOM 2015 C CA . SER A 1 256 ? -10.795 -33.548 -18.576 1.00 42.22 256 SER A CA 1
ATOM 2016 C C . SER A 1 256 ? -10.314 -34.893 -18.023 1.00 42.22 256 SER A C 1
ATOM 2018 O O . SER A 1 256 ? -9.943 -35.770 -18.794 1.00 42.22 256 SER A O 1
ATOM 2020 N N . ASP A 1 257 ? -10.448 -35.079 -16.708 1.00 43.84 257 ASP A N 1
ATOM 2021 C CA . ASP A 1 257 ? -10.758 -36.395 -16.152 1.00 43.84 257 ASP A CA 1
ATOM 2022 C C . ASP A 1 257 ? -11.839 -36.252 -15.074 1.00 43.84 257 ASP A C 1
ATOM 2024 O O . ASP A 1 257 ? -11.678 -35.557 -14.068 1.00 43.84 257 ASP A O 1
ATOM 2028 N N . SER A 1 258 ? -12.984 -36.842 -15.387 1.00 46.47 258 SER A N 1
ATOM 2029 C CA . SER A 1 258 ? -14.163 -36.998 -14.552 1.00 46.47 258 SER A CA 1
ATOM 2030 C C . SER A 1 258 ? -14.138 -38.421 -14.010 1.00 46.47 258 SER A C 1
ATOM 2032 O O . SER A 1 258 ? -14.366 -39.362 -14.769 1.00 46.47 258 SER A O 1
ATOM 2034 N N . GLY A 1 259 ? -13.888 -38.564 -12.713 1.00 35.62 259 GLY A N 1
ATOM 2035 C CA . GLY A 1 259 ? -14.056 -39.814 -11.985 1.00 35.62 259 GLY A CA 1
ATOM 2036 C C . GLY A 1 259 ? -14.974 -39.581 -10.797 1.00 35.62 259 GLY A C 1
ATOM 2037 O O . GLY A 1 259 ? -14.503 -39.202 -9.728 1.00 35.62 259 GLY A O 1
ATOM 2038 N N . ASP A 1 260 ? -16.274 -39.768 -11.022 1.00 44.28 260 ASP A N 1
ATOM 2039 C CA . ASP A 1 260 ? -17.210 -40.160 -9.973 1.00 44.28 260 ASP A CA 1
ATOM 2040 C C . ASP A 1 260 ? -16.784 -41.539 -9.459 1.00 44.28 260 ASP A C 1
ATOM 2042 O O . ASP A 1 260 ? -16.602 -42.450 -10.263 1.00 44.28 260 ASP A O 1
ATOM 2046 N N . GLU A 1 261 ? -16.671 -41.700 -8.145 1.00 50.94 261 GLU A N 1
ATOM 2047 C CA . GLU A 1 261 ? -17.044 -42.943 -7.473 1.00 50.94 261 GLU A CA 1
ATOM 2048 C C . GLU A 1 261 ? -17.442 -42.606 -6.030 1.00 50.94 261 GLU A C 1
ATOM 2050 O O . GLU A 1 261 ? -16.641 -42.156 -5.206 1.00 50.94 261 GLU A O 1
ATOM 2055 N N . ASP A 1 262 ? -18.745 -42.757 -5.802 1.00 49.34 262 ASP A N 1
ATOM 2056 C CA . ASP A 1 262 ? -19.409 -42.856 -4.514 1.00 49.34 262 ASP A CA 1
ATOM 2057 C C . ASP A 1 262 ? -18.712 -43.883 -3.611 1.00 49.34 262 ASP A C 1
ATOM 2059 O O . ASP A 1 262 ? -18.328 -44.950 -4.080 1.00 49.34 262 ASP A O 1
ATOM 2063 N N . GLU A 1 263 ? -18.671 -43.632 -2.302 1.00 50.09 263 GLU A N 1
ATOM 2064 C CA . GLU A 1 263 ? -19.057 -44.670 -1.344 1.00 50.09 263 GLU A CA 1
ATOM 2065 C C . GLU A 1 263 ? -19.422 -44.049 0.011 1.00 50.09 263 GLU A C 1
ATOM 2067 O O . GLU A 1 263 ? -18.595 -43.514 0.755 1.00 50.09 263 GLU A O 1
ATOM 2072 N N . ASP A 1 264 ? -20.721 -44.135 0.295 1.00 48.53 264 ASP A N 1
ATOM 2073 C CA . ASP A 1 264 ? -21.324 -44.114 1.616 1.00 48.53 264 ASP A CA 1
ATOM 2074 C C . ASP A 1 264 ? -20.496 -44.919 2.631 1.00 48.53 264 ASP A C 1
ATOM 2076 O O . ASP A 1 264 ? -20.149 -46.074 2.380 1.00 48.53 264 ASP A O 1
ATOM 2080 N N . ASN A 1 265 ? -20.336 -44.402 3.853 1.00 42.62 265 ASN A N 1
ATOM 2081 C CA . ASN A 1 265 ? -20.676 -45.257 4.983 1.00 42.62 265 ASN A CA 1
ATOM 2082 C C . ASN A 1 265 ? -21.080 -44.508 6.248 1.00 42.62 265 ASN A C 1
ATOM 2084 O O . ASN A 1 265 ? -20.577 -43.438 6.590 1.00 42.62 265 ASN A O 1
ATOM 2088 N N . GLN A 1 266 ? -22.056 -45.140 6.880 1.00 48.09 266 GLN A N 1
ATOM 2089 C CA . GLN A 1 266 ? -22.956 -44.675 7.912 1.00 48.09 266 GLN A CA 1
ATOM 2090 C C . GLN A 1 266 ? -22.315 -44.604 9.301 1.00 48.09 266 GLN A C 1
ATOM 2092 O O . GLN A 1 266 ? -21.277 -45.201 9.581 1.00 48.09 266 GLN A O 1
ATOM 2097 N N . GLU A 1 267 ? -23.020 -43.869 10.159 1.00 54.31 267 GLU A N 1
ATOM 2098 C CA . GLU A 1 267 ? -23.041 -43.990 11.616 1.00 54.31 267 GLU A CA 1
ATOM 2099 C C . GLU A 1 267 ? -22.987 -45.452 12.090 1.00 54.31 267 GLU A C 1
ATOM 2101 O O . GLU A 1 267 ? -23.694 -46.291 11.542 1.00 54.31 267 GLU A O 1
ATOM 2106 N N . GLU A 1 268 ? -22.255 -45.720 13.174 1.00 48.72 268 GLU A N 1
ATOM 2107 C CA . GLU A 1 268 ? -22.767 -46.508 14.305 1.00 48.72 268 GLU A CA 1
ATOM 2108 C C . GLU A 1 268 ? -21.866 -46.336 15.551 1.00 48.72 268 GLU A C 1
ATOM 2110 O O . GLU A 1 268 ? -20.645 -46.464 15.470 1.00 48.72 268 GLU A O 1
ATOM 2115 N N . GLU A 1 269 ? -22.546 -46.063 16.676 1.00 46.47 269 GLU A N 1
ATOM 2116 C CA . GLU A 1 269 ? -22.149 -46.020 18.108 1.00 46.47 269 GLU A CA 1
ATOM 2117 C C . GLU A 1 269 ? -21.344 -44.836 18.686 1.00 46.47 269 GLU A C 1
ATOM 2119 O O . GLU A 1 269 ? -20.118 -44.707 18.475 1.00 46.47 269 GLU A O 1
#

pLDDT: mean 74.68, std 21.53, range [32.09, 97.44]

Secondary structure (DSSP, 8-state):
-THHHHHHHHHHHHHHHHHHS----------EEEEEE-TTS-EEEEEEEE--TTTHHHHHHHHHHHTTTTT-EEEE-TTSSEEEEEEEE-GGG-SEEE-GGGT--EEEPEEEE-SSEEEEEEEEEEEE-TTSPSSSEEEEEEEE-SS-EEEE--SEEEGGGTEEEEEEETTSEEEEEEEEEEE-HHHHHHHHHHHHHHHHHHHHHHHHHHHHHHTT-----------------------------------------------------

Foldseek 3Di:
DPPVVVVVVVVVVVVVVVVVPPPPDDVQAAKEWEKEQAPLQKIKIKIKHFDDLVCQVVVLVVVCVVCVPPQKDWDADPVRGIIMIMDIGDNVQGDKDACVVVPLGIDGWDWDDDLWKIKTKDFWSKDDQQVPDFDDQRYKYKYFANDAWPDWPAPDADDNRRIGMHGDTHNGIDTTITMHMDTDVVSVVVVVVVVVVVVVVVVVVVVVVVVVVVVVPPDDDDDDDDDDDDDDDDDDDPDDPPDDPDDDDDDDDDDDDDDDDDDDDDDDD